Protein AF-A0A8H3CSH7-F1 (afdb_monomer_lite)

Radius of gyration: 24.4 Å; chains: 1; bounding box: 86×63×46 Å

Structure (mmCIF, N/CA/C/O backbone):
data_AF-A0A8H3CSH7-F1
#
_entry.id   AF-A0A8H3CSH7-F1
#
loop_
_atom_site.group_PDB
_atom_site.id
_atom_site.type_symbol
_atom_site.label_atom_id
_atom_site.label_alt_id
_atom_site.label_comp_id
_atom_site.label_asym_id
_atom_site.label_entity_id
_atom_site.label_seq_id
_atom_site.pdbx_PDB_ins_code
_atom_site.Cartn_x
_atom_site.Cartn_y
_atom_site.Cartn_z
_atom_site.occupancy
_atom_site.B_iso_or_equiv
_atom_site.auth_seq_id
_atom_site.auth_comp_id
_atom_site.auth_asym_id
_atom_site.auth_atom_id
_atom_site.pdbx_PDB_model_num
ATOM 1 N N . MET A 1 1 ? 9.002 -39.040 7.874 1.00 43.19 1 MET A N 1
ATOM 2 C CA . MET A 1 1 ? 10.122 -39.106 6.912 1.00 43.19 1 MET A CA 1
ATOM 3 C C . MET A 1 1 ? 11.021 -37.900 7.174 1.00 43.19 1 MET A C 1
ATOM 5 O O . MET A 1 1 ? 10.706 -36.796 6.759 1.00 43.19 1 MET A O 1
ATOM 9 N N . PHE A 1 2 ? 12.046 -38.098 8.005 1.00 41.62 2 PHE A N 1
ATOM 10 C CA . PHE A 1 2 ? 13.033 -37.099 8.432 1.00 41.62 2 PHE A CA 1
ATOM 11 C C . PHE A 1 2 ? 14.255 -37.172 7.521 1.00 41.62 2 PHE A C 1
ATOM 13 O O . PHE A 1 2 ? 14.979 -38.138 7.674 1.00 41.62 2 PHE A O 1
ATOM 20 N N . TRP A 1 3 ? 14.530 -36.197 6.654 1.00 36.69 3 TRP A N 1
ATOM 21 C CA . TRP A 1 3 ? 15.855 -36.010 6.021 1.00 36.69 3 TRP A CA 1
ATOM 22 C C . TRP A 1 3 ? 15.969 -34.519 5.648 1.00 36.69 3 TRP A C 1
ATOM 24 O O . TRP A 1 3 ? 15.337 -34.073 4.701 1.00 36.69 3 TRP A O 1
ATOM 34 N N . SER A 1 4 ? 16.489 -33.638 6.510 1.00 41.34 4 SER A N 1
ATOM 35 C CA . SER A 1 4 ? 17.914 -33.354 6.761 1.00 41.34 4 SER A CA 1
ATOM 36 C C . SER A 1 4 ? 18.732 -33.115 5.489 1.00 41.34 4 SER A C 1
ATOM 38 O O . SER A 1 4 ? 19.150 -34.070 4.839 1.00 41.34 4 SER A O 1
ATOM 40 N N . ARG A 1 5 ? 19.002 -31.836 5.189 1.00 44.06 5 ARG A N 1
ATOM 41 C CA . ARG A 1 5 ? 20.204 -31.362 4.481 1.00 44.06 5 ARG A CA 1
ATOM 42 C C . ARG A 1 5 ? 20.604 -29.981 5.012 1.00 44.06 5 ARG A C 1
ATOM 44 O O . ARG A 1 5 ? 20.337 -28.959 4.392 1.00 44.06 5 ARG A O 1
ATOM 51 N N . PHE A 1 6 ? 21.235 -29.972 6.182 1.00 51.72 6 PHE A N 1
ATOM 52 C CA . PHE A 1 6 ? 22.211 -28.945 6.548 1.00 51.72 6 PHE A CA 1
ATOM 53 C C . PHE A 1 6 ? 23.609 -29.510 6.269 1.00 51.72 6 PHE A C 1
ATOM 55 O O . PHE A 1 6 ? 23.935 -30.568 6.797 1.00 51.72 6 PHE A O 1
ATOM 62 N N . LEU A 1 7 ? 24.400 -28.813 5.448 1.00 40.19 7 LEU A N 1
ATOM 63 C CA . LEU A 1 7 ? 25.877 -28.795 5.387 1.00 40.19 7 LEU A CA 1
ATOM 64 C C . LEU A 1 7 ? 26.236 -27.778 4.273 1.00 40.19 7 LEU A C 1
ATOM 66 O O . LEU A 1 7 ? 25.808 -27.989 3.145 1.00 40.19 7 LEU A O 1
ATOM 70 N N . LEU A 1 8 ? 26.762 -26.560 4.487 1.00 40.19 8 LEU A N 1
ATOM 71 C CA . LEU A 1 8 ? 27.910 -26.008 5.242 1.00 40.19 8 LEU A CA 1
ATOM 72 C C . LEU A 1 8 ? 29.145 -25.732 4.343 1.00 40.19 8 LEU A C 1
ATOM 74 O O . LEU A 1 8 ? 29.778 -26.674 3.891 1.00 40.19 8 LEU A O 1
ATOM 78 N N . VAL A 1 9 ? 29.499 -24.427 4.266 1.00 36.34 9 VAL A N 1
ATOM 79 C CA . VAL A 1 9 ? 30.858 -23.801 4.226 1.00 36.34 9 VAL A CA 1
ATOM 80 C C . VAL A 1 9 ? 31.614 -23.982 2.878 1.00 36.34 9 VAL A C 1
ATOM 82 O O . VAL A 1 9 ? 31.529 -25.027 2.260 1.00 36.34 9 VAL A O 1
ATOM 85 N N . VAL A 1 10 ? 32.309 -23.005 2.271 1.00 35.78 10 VAL A N 1
ATOM 86 C CA . VAL A 1 10 ? 33.467 -22.231 2.758 1.00 35.78 10 VAL A CA 1
ATOM 87 C C . VAL A 1 10 ? 33.715 -20.978 1.886 1.00 35.78 10 VAL A C 1
ATOM 89 O O . VAL A 1 10 ? 33.600 -21.010 0.667 1.00 35.78 10 VAL A O 1
ATOM 92 N N . LEU A 1 11 ? 34.088 -19.904 2.589 1.00 43.59 11 LEU A N 1
ATOM 93 C CA . LEU A 1 11 ? 34.849 -18.691 2.247 1.00 43.59 11 LEU A CA 1
ATOM 94 C C . LEU A 1 11 ? 35.568 -18.585 0.884 1.00 43.59 11 LEU A C 1
ATOM 96 O O . LEU A 1 11 ? 36.352 -19.448 0.508 1.00 43.59 11 LEU A O 1
ATOM 100 N N . ALA A 1 12 ? 35.503 -17.375 0.317 1.00 35.28 12 ALA A N 1
ATOM 101 C CA . ALA A 1 12 ? 36.654 -16.727 -0.314 1.00 35.28 12 ALA A CA 1
ATOM 102 C C . ALA A 1 12 ? 36.612 -15.208 -0.059 1.00 35.28 12 ALA A C 1
ATOM 104 O O . ALA A 1 12 ? 36.164 -14.415 -0.882 1.00 35.28 12 ALA A O 1
ATOM 105 N N . THR A 1 13 ? 37.075 -14.800 1.121 1.00 44.88 13 THR A N 1
ATOM 106 C CA . THR A 1 13 ? 37.678 -13.480 1.326 1.00 44.88 13 THR A CA 1
ATOM 107 C C . THR A 1 13 ? 39.070 -13.507 0.707 1.00 44.88 13 THR A C 1
ATOM 109 O O . THR A 1 13 ? 39.956 -14.157 1.258 1.00 44.88 13 THR A O 1
ATOM 112 N N . VAL A 1 14 ? 39.283 -12.799 -0.401 1.00 38.97 14 VAL A N 1
ATOM 113 C CA . VAL A 1 14 ? 40.629 -12.378 -0.807 1.00 38.97 14 VAL A CA 1
ATOM 114 C C . VAL A 1 14 ? 40.571 -10.915 -1.215 1.00 38.97 14 VAL A C 1
ATOM 116 O O . VAL A 1 14 ? 39.987 -10.527 -2.222 1.00 38.97 14 VAL A O 1
ATOM 119 N N . SER A 1 15 ? 41.173 -10.123 -0.342 1.00 32.62 15 SER A N 1
ATOM 120 C CA . SER A 1 15 ? 41.617 -8.754 -0.507 1.00 32.62 15 SER A CA 1
ATOM 121 C C . SER A 1 15 ? 42.372 -8.538 -1.820 1.00 32.62 15 SER A C 1
ATOM 123 O O . SER A 1 15 ? 43.272 -9.309 -2.139 1.00 32.62 15 SER A O 1
ATOM 125 N N . VAL A 1 16 ? 42.134 -7.412 -2.493 1.00 36.16 16 VAL A N 1
ATOM 126 C CA . VAL A 1 16 ? 43.185 -6.759 -3.287 1.00 36.16 16 VAL A CA 1
ATOM 127 C C . VAL A 1 16 ? 43.261 -5.300 -2.855 1.00 36.16 16 VAL A C 1
ATOM 129 O O . VAL A 1 16 ? 42.572 -4.426 -3.371 1.00 36.16 16 VAL A O 1
ATOM 132 N N . ILE A 1 17 ? 44.111 -5.067 -1.857 1.00 40.81 17 ILE A N 1
ATOM 133 C CA . ILE A 1 17 ? 44.865 -3.825 -1.726 1.00 40.81 17 ILE A CA 1
ATOM 134 C C . ILE A 1 17 ? 46.193 -4.083 -2.446 1.00 40.81 17 ILE A C 1
ATOM 136 O O . ILE A 1 17 ? 46.938 -4.973 -2.050 1.00 40.81 17 ILE A O 1
ATOM 140 N N . ALA A 1 18 ? 46.491 -3.289 -3.469 1.00 36.91 18 ALA A N 1
ATOM 141 C CA . ALA A 1 18 ? 47.844 -3.005 -3.951 1.00 36.91 18 ALA A CA 1
ATOM 142 C C . ALA A 1 18 ? 47.822 -1.515 -4.343 1.00 36.91 18 ALA A C 1
ATOM 144 O O . ALA A 1 18 ? 47.115 -1.134 -5.268 1.00 36.91 18 ALA A O 1
ATOM 145 N N . GLN A 1 19 ? 48.257 -0.578 -3.493 1.00 31.97 19 GLN A N 1
ATOM 146 C CA . GLN A 1 19 ? 49.649 -0.143 -3.286 1.00 31.97 19 GLN A CA 1
ATOM 147 C C . GLN A 1 19 ? 50.469 -0.016 -4.592 1.00 31.97 19 GLN A C 1
ATOM 149 O O . GLN A 1 19 ? 50.991 -0.998 -5.101 1.00 31.97 19 GLN A O 1
ATOM 154 N N . SER A 1 20 ? 50.520 1.221 -5.129 1.00 34.28 20 SER A N 1
ATOM 155 C CA . SER A 1 20 ? 51.729 2.042 -5.435 1.00 34.28 20 SER A CA 1
ATOM 156 C C . SER A 1 20 ? 53.059 1.290 -5.665 1.00 34.28 20 SER A C 1
ATOM 158 O O . SER A 1 20 ? 53.434 0.531 -4.782 1.00 34.28 20 SER A O 1
ATOM 160 N N . LEU A 1 21 ? 53.924 1.481 -6.683 1.00 32.25 21 LEU A N 1
ATOM 161 C CA . LEU A 1 21 ? 54.443 2.602 -7.526 1.00 32.25 21 LEU A CA 1
ATOM 162 C C . LEU A 1 21 ? 55.513 1.957 -8.504 1.00 32.25 21 LEU A C 1
ATOM 164 O O . LEU A 1 21 ? 55.668 0.740 -8.443 1.00 32.25 21 LEU A O 1
ATOM 168 N N . PRO A 1 22 ? 56.423 2.665 -9.226 1.00 51.44 22 PRO A N 1
ATOM 169 C CA . PRO A 1 22 ? 56.309 3.553 -10.405 1.00 51.44 22 PRO A CA 1
ATOM 170 C C . PRO A 1 22 ? 57.217 3.135 -11.615 1.00 51.44 22 PRO A C 1
ATOM 172 O O . PRO A 1 22 ? 58.186 2.420 -11.424 1.00 51.44 22 PRO A O 1
ATOM 175 N N . GLU A 1 23 ? 56.998 3.655 -12.840 1.00 34.06 23 GLU A N 1
ATOM 176 C CA . GLU A 1 23 ? 58.038 4.330 -13.673 1.00 34.06 23 GLU A CA 1
ATOM 177 C C . GLU A 1 23 ? 57.592 4.696 -15.114 1.00 34.06 23 GLU A C 1
ATOM 179 O O . GLU A 1 23 ? 57.221 3.856 -15.925 1.00 34.06 23 GLU A O 1
ATOM 184 N N . LYS A 1 24 ? 57.764 5.993 -15.420 1.00 36.66 24 LYS A N 1
ATOM 185 C CA . LYS A 1 24 ? 58.196 6.619 -16.691 1.00 36.66 24 LYS A CA 1
ATOM 186 C C . LYS A 1 24 ? 57.401 6.377 -17.990 1.00 36.66 24 LYS A C 1
ATOM 188 O O . LYS A 1 24 ? 57.728 5.504 -18.784 1.00 36.66 24 LYS A O 1
ATOM 193 N N . ARG A 1 25 ? 56.643 7.405 -18.391 1.00 34.78 25 ARG A N 1
ATOM 194 C CA . ARG A 1 25 ? 57.093 8.385 -19.410 1.00 34.78 25 ARG A CA 1
ATOM 195 C C . ARG A 1 25 ? 56.150 9.586 -19.447 1.00 34.78 25 ARG A C 1
ATOM 197 O O . ARG A 1 25 ? 54.957 9.464 -19.214 1.00 34.78 25 ARG A O 1
ATOM 204 N N . GLY A 1 26 ? 56.754 10.759 -19.601 1.00 37.59 26 GLY A N 1
ATOM 205 C CA . GLY A 1 26 ? 56.184 12.031 -19.191 1.00 37.59 26 GLY A CA 1
ATOM 206 C C . GLY A 1 26 ? 54.991 12.497 -20.011 1.00 37.59 26 GLY A C 1
ATOM 207 O O . GLY A 1 26 ? 54.967 12.372 -21.227 1.00 37.59 26 GLY A O 1
ATOM 208 N N . MET A 1 27 ? 54.074 13.166 -19.324 1.00 34.12 27 MET A N 1
ATOM 209 C CA . MET A 1 27 ? 53.423 14.347 -19.860 1.00 34.12 27 MET A CA 1
ATOM 210 C C . MET A 1 27 ? 53.184 15.321 -18.712 1.00 34.12 27 MET A C 1
ATOM 212 O O . MET A 1 27 ? 52.861 14.953 -17.584 1.00 34.12 27 MET A O 1
ATOM 216 N N . VAL A 1 28 ? 53.510 16.565 -19.021 1.00 36.03 28 VAL A N 1
ATOM 217 C CA . VAL A 1 28 ? 53.648 17.714 -18.139 1.00 36.03 28 VAL A CA 1
ATOM 218 C C . VAL A 1 28 ? 52.394 17.902 -17.285 1.00 36.03 28 VAL A C 1
ATOM 220 O O . VAL A 1 28 ? 51.277 17.905 -17.796 1.00 36.03 28 VAL A O 1
ATOM 223 N N . LYS A 1 29 ? 52.598 18.092 -15.974 1.00 41.19 29 LYS A N 1
ATOM 224 C CA . LYS A 1 29 ? 51.580 18.574 -15.035 1.00 41.19 29 LYS A CA 1
ATOM 225 C C . LYS A 1 29 ? 51.081 19.946 -15.494 1.00 41.19 29 LYS A C 1
ATOM 227 O O . LYS A 1 29 ? 51.629 20.971 -15.099 1.00 41.19 29 LYS A O 1
ATOM 232 N N . ALA A 1 30 ? 50.019 19.971 -16.287 1.00 39.34 30 ALA A N 1
ATOM 233 C CA . ALA A 1 30 ? 49.130 21.117 -16.334 1.00 39.34 30 ALA A CA 1
ATOM 234 C C . ALA A 1 30 ? 48.160 20.970 -15.156 1.00 39.34 30 ALA A C 1
ATOM 236 O O . ALA A 1 30 ? 47.168 20.248 -15.235 1.00 39.34 30 ALA A O 1
ATOM 237 N N . SER A 1 31 ? 48.478 21.626 -14.037 1.00 38.53 31 SER A N 1
ATOM 238 C CA . SER A 1 31 ? 47.508 21.888 -12.971 1.00 38.53 31 SER A CA 1
ATOM 239 C C . SER A 1 31 ? 46.432 22.823 -13.515 1.00 38.53 31 SER A C 1
ATOM 241 O O . SER A 1 31 ? 46.446 24.027 -13.265 1.00 38.53 31 SER A O 1
ATOM 243 N N . ALA A 1 32 ? 45.481 22.272 -14.262 1.00 38.66 32 ALA A N 1
ATOM 244 C CA . ALA A 1 32 ? 44.193 22.907 -14.414 1.00 38.66 32 ALA A CA 1
ATOM 245 C C . ALA A 1 32 ? 43.491 22.758 -13.061 1.00 38.66 32 ALA A C 1
ATOM 247 O O . ALA A 1 32 ? 42.928 21.711 -12.745 1.00 38.66 32 ALA A O 1
ATOM 248 N N . LYS A 1 33 ? 43.543 23.813 -12.241 1.00 40.91 33 LYS A N 1
ATOM 249 C CA . LYS A 1 33 ? 42.509 24.069 -11.234 1.00 40.91 33 LYS A CA 1
ATOM 250 C C . LYS A 1 33 ? 41.186 24.272 -11.988 1.00 40.91 33 LYS A C 1
ATOM 252 O O . LYS A 1 33 ? 40.706 25.393 -12.110 1.00 40.91 33 LYS A O 1
ATOM 257 N N . LEU A 1 34 ? 40.613 23.199 -12.534 1.00 38.28 34 LEU A N 1
ATOM 258 C CA . LEU A 1 34 ? 39.179 23.147 -12.745 1.00 38.28 34 LEU A CA 1
ATOM 259 C C . LEU A 1 34 ? 38.616 23.097 -11.334 1.00 38.28 34 LEU A C 1
ATOM 261 O O . LEU A 1 34 ? 38.758 22.086 -10.649 1.00 38.28 34 LEU A O 1
ATOM 265 N N . GLY A 1 35 ? 38.062 24.217 -10.874 1.00 38.25 35 GLY A N 1
ATOM 266 C CA . GLY A 1 35 ? 37.181 24.191 -9.724 1.00 38.25 35 GLY A CA 1
ATOM 267 C C . GLY A 1 35 ? 36.153 23.110 -10.004 1.00 38.25 35 GLY A C 1
ATOM 268 O O . GLY A 1 35 ? 35.339 23.255 -10.916 1.00 38.25 35 GLY A O 1
ATOM 269 N N . SER A 1 36 ? 36.251 21.999 -9.280 1.00 40.38 36 SER A N 1
ATOM 270 C CA . SER A 1 36 ? 35.195 21.013 -9.169 1.00 40.38 36 SER A CA 1
ATOM 271 C C . SER A 1 36 ? 34.033 21.751 -8.528 1.00 40.38 36 SER A C 1
ATOM 273 O O . SER A 1 36 ? 33.874 21.773 -7.311 1.00 40.38 36 SER A O 1
ATOM 275 N N . ARG A 1 37 ? 33.265 22.446 -9.372 1.00 42.03 37 ARG A N 1
ATOM 276 C CA . ARG A 1 37 ? 31.890 22.799 -9.087 1.00 42.03 37 ARG A CA 1
ATOM 277 C C . ARG A 1 37 ? 31.245 21.453 -8.845 1.00 42.03 37 ARG A C 1
ATOM 279 O O . ARG A 1 37 ? 31.001 20.712 -9.794 1.00 42.03 37 ARG A O 1
ATOM 286 N N . GLU A 1 38 ? 31.140 21.118 -7.565 1.00 42.53 38 GLU A N 1
ATOM 287 C CA . GLU A 1 38 ? 30.352 20.015 -7.054 1.00 42.53 38 GLU A CA 1
ATOM 288 C C . GLU A 1 38 ? 29.070 20.046 -7.875 1.00 42.53 38 GLU A C 1
ATOM 290 O O . GLU A 1 38 ? 28.348 21.052 -7.878 1.00 42.53 38 GLU A O 1
ATOM 295 N N . ALA A 1 39 ? 28.896 19.037 -8.734 1.00 47.53 39 ALA A N 1
ATOM 296 C CA . ALA A 1 39 ? 27.657 18.925 -9.470 1.00 47.53 39 ALA A CA 1
ATOM 297 C C . ALA A 1 39 ? 26.572 18.943 -8.388 1.00 47.53 39 ALA A C 1
ATOM 299 O O . ALA A 1 39 ? 26.715 18.190 -7.417 1.00 47.53 39 ALA A O 1
ATOM 300 N N . PRO A 1 40 ? 25.575 19.845 -8.470 1.00 53.69 40 PRO A N 1
ATOM 301 C CA . PRO A 1 40 ? 24.516 19.863 -7.480 1.00 53.69 40 PRO A CA 1
ATOM 302 C C . PRO A 1 40 ? 23.999 18.430 -7.337 1.00 53.69 40 PRO A C 1
ATOM 304 O O . PRO A 1 40 ? 23.887 17.744 -8.364 1.00 53.69 40 PRO A O 1
ATOM 307 N N . PRO A 1 41 ? 23.780 17.949 -6.098 1.00 52.84 41 PRO A N 1
ATOM 308 C CA . PRO A 1 41 ? 23.317 16.589 -5.888 1.00 52.84 41 PRO A CA 1
ATOM 309 C C . PRO A 1 41 ? 22.118 16.359 -6.809 1.00 52.84 41 PRO A C 1
ATOM 311 O O . PRO A 1 41 ? 21.294 17.274 -6.956 1.00 52.84 41 PRO A O 1
ATOM 314 N N . PRO A 1 42 ? 22.052 15.203 -7.495 1.00 49.09 42 PRO A N 1
ATOM 315 C CA . PRO A 1 42 ? 20.932 14.925 -8.373 1.00 49.09 42 PRO A CA 1
ATOM 316 C C . PRO A 1 42 ? 19.638 15.161 -7.585 1.00 49.09 42 PRO A C 1
ATOM 318 O O . PRO A 1 42 ? 19.598 14.840 -6.390 1.00 49.09 42 PRO A O 1
ATOM 321 N N . PRO A 1 43 ? 18.612 15.769 -8.208 1.00 53.50 43 PRO A N 1
ATOM 322 C CA . PRO A 1 43 ? 17.346 15.977 -7.529 1.00 53.50 43 PRO A CA 1
ATOM 323 C C . PRO A 1 43 ? 16.875 14.630 -6.963 1.00 53.50 43 PRO A C 1
ATOM 325 O O . PRO A 1 43 ? 17.036 13.607 -7.642 1.00 53.50 43 PRO A O 1
ATOM 328 N N . PRO A 1 44 ? 16.368 14.605 -5.718 1.00 58.78 44 PRO A N 1
ATOM 329 C CA . PRO A 1 44 ? 15.914 13.369 -5.099 1.00 58.78 44 PRO A CA 1
ATOM 330 C C . PRO A 1 44 ? 14.916 12.682 -6.029 1.00 58.78 44 PRO A C 1
ATOM 332 O O . PRO A 1 44 ? 14.069 13.335 -6.643 1.00 58.78 44 PRO A O 1
ATOM 335 N N . SER A 1 45 ? 15.042 11.362 -6.179 1.00 63.84 45 SER A N 1
ATOM 336 C CA . SER A 1 45 ? 14.075 10.625 -6.981 1.00 63.84 45 SER A CA 1
ATOM 337 C C . SER A 1 45 ? 12.690 10.803 -6.347 1.00 63.84 45 SER A C 1
ATOM 339 O O . SER A 1 45 ? 12.576 10.677 -5.124 1.00 63.84 45 SER A O 1
ATOM 341 N N . PRO A 1 46 ? 11.620 11.011 -7.135 1.00 64.94 46 PRO A N 1
ATOM 342 C CA . PRO A 1 46 ? 10.251 10.991 -6.615 1.00 64.94 46 PRO A CA 1
ATOM 343 C C . PRO A 1 46 ? 9.954 9.724 -5.795 1.00 64.94 46 PRO A C 1
ATOM 345 O O . PRO A 1 46 ? 9.200 9.757 -4.823 1.00 64.94 46 PRO A O 1
ATOM 348 N N . TYR A 1 47 ? 10.608 8.607 -6.139 1.00 66.31 47 TYR A N 1
ATOM 349 C CA . TYR A 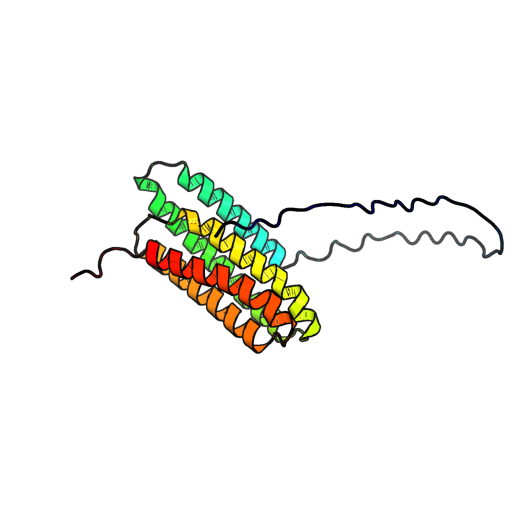1 47 ? 10.574 7.368 -5.368 1.00 66.31 47 TYR A CA 1
ATOM 350 C C . TYR A 1 47 ? 11.150 7.536 -3.954 1.00 66.31 47 TYR A C 1
ATOM 352 O O . TYR A 1 47 ? 10.528 7.106 -2.983 1.00 66.31 47 TYR A O 1
ATOM 360 N N . ASP A 1 48 ? 12.308 8.181 -3.814 1.00 69.56 48 ASP A N 1
ATOM 361 C CA . ASP A 1 48 ? 12.983 8.357 -2.524 1.00 69.56 48 ASP A CA 1
ATOM 362 C C . ASP A 1 48 ? 12.172 9.257 -1.586 1.00 69.56 48 ASP A C 1
ATOM 364 O O . ASP A 1 48 ? 12.019 8.944 -0.402 1.00 69.56 48 ASP A O 1
ATOM 368 N N . GLU A 1 49 ? 11.574 10.327 -2.117 1.00 73.69 49 GLU A N 1
ATOM 369 C CA . GLU A 1 49 ? 10.691 11.212 -1.349 1.00 73.69 49 GLU A CA 1
ATOM 370 C C . GLU A 1 49 ? 9.467 10.467 -0.811 1.00 73.69 49 GLU A C 1
ATOM 372 O O . GLU A 1 49 ? 9.066 10.630 0.345 1.00 73.69 49 GLU A O 1
ATOM 377 N N . ILE A 1 50 ? 8.874 9.605 -1.631 1.00 71.69 50 ILE A N 1
ATOM 378 C CA . ILE A 1 50 ? 7.680 8.848 -1.256 1.00 71.69 50 ILE A CA 1
ATOM 379 C C . ILE A 1 50 ? 8.033 7.726 -0.284 1.00 71.69 50 ILE A C 1
ATOM 381 O O . ILE A 1 50 ? 7.311 7.502 0.689 1.00 71.69 50 ILE A O 1
ATOM 385 N N . MET A 1 51 ? 9.180 7.075 -0.457 1.00 75.25 51 MET A N 1
ATOM 386 C CA . MET A 1 51 ? 9.680 6.098 0.508 1.00 75.25 51 MET A CA 1
ATOM 387 C C . MET A 1 51 ? 10.015 6.737 1.860 1.00 75.25 51 MET A C 1
ATOM 389 O O . MET A 1 51 ? 9.830 6.084 2.894 1.00 75.25 51 MET A O 1
ATOM 393 N N . ALA A 1 52 ? 10.445 8.001 1.876 1.00 78.31 52 ALA A N 1
ATOM 394 C CA . ALA A 1 52 ? 10.598 8.783 3.099 1.00 78.31 52 ALA A CA 1
ATOM 395 C C . ALA A 1 52 ? 9.237 9.107 3.740 1.00 78.31 52 ALA A C 1
ATOM 397 O O . ALA A 1 52 ? 9.075 8.904 4.945 1.00 78.31 52 ALA A O 1
ATOM 398 N N . LYS A 1 53 ? 8.226 9.504 2.950 1.00 79.19 53 LYS A N 1
ATOM 399 C CA . LYS A 1 53 ? 6.847 9.698 3.444 1.00 79.19 53 LYS A CA 1
ATOM 400 C C . LYS A 1 53 ? 6.275 8.412 4.048 1.00 79.19 53 LYS A C 1
ATOM 402 O O . LYS A 1 53 ? 5.717 8.444 5.140 1.00 79.19 53 LYS A O 1
ATOM 407 N N . ILE A 1 54 ? 6.466 7.260 3.403 1.00 79.69 54 ILE A N 1
ATOM 408 C CA . ILE A 1 54 ? 6.031 5.953 3.930 1.00 79.69 54 ILE A CA 1
ATOM 409 C C . ILE A 1 54 ? 6.717 5.633 5.262 1.00 79.69 54 ILE A C 1
ATOM 411 O O . ILE A 1 54 ? 6.063 5.145 6.185 1.00 79.69 54 ILE A O 1
ATOM 415 N N . ALA A 1 55 ? 8.011 5.930 5.394 1.00 79.56 55 ALA A N 1
ATOM 416 C CA . ALA A 1 55 ? 8.720 5.760 6.660 1.00 79.56 55 ALA A CA 1
ATOM 417 C C . ALA A 1 55 ? 8.157 6.680 7.763 1.00 79.56 55 ALA A C 1
ATOM 419 O O . ALA A 1 55 ? 7.978 6.239 8.900 1.00 79.56 55 ALA A O 1
ATOM 420 N N . ASP A 1 56 ? 7.805 7.925 7.432 1.00 83.69 56 ASP A N 1
ATOM 421 C CA . ASP A 1 56 ? 7.137 8.841 8.363 1.00 83.69 56 ASP A CA 1
ATOM 422 C C . ASP A 1 56 ? 5.763 8.307 8.806 1.00 83.69 56 ASP A C 1
ATOM 424 O O . ASP A 1 56 ? 5.456 8.263 10.002 1.00 83.69 56 ASP A O 1
ATOM 428 N N . TYR A 1 57 ? 4.961 7.781 7.877 1.00 80.31 57 TYR A N 1
ATOM 429 C CA . TYR A 1 57 ? 3.694 7.137 8.226 1.00 80.31 57 TYR A CA 1
ATOM 430 C C . TYR A 1 57 ? 3.887 5.886 9.089 1.00 80.31 57 TYR A C 1
ATOM 432 O O . TYR A 1 57 ? 3.081 5.645 9.989 1.00 80.31 57 TYR A O 1
ATOM 440 N N . GLN A 1 58 ? 4.958 5.114 8.897 1.00 80.56 58 GLN A N 1
ATOM 441 C CA . GLN A 1 58 ? 5.292 3.989 9.775 1.00 80.56 58 GLN A CA 1
ATOM 442 C C . GLN A 1 58 ? 5.584 4.457 11.213 1.00 80.56 58 GLN A C 1
ATOM 444 O O . GLN A 1 58 ? 5.127 3.824 12.173 1.00 80.56 58 GLN A O 1
ATOM 449 N N . ASN A 1 59 ? 6.272 5.589 11.380 1.00 82.38 59 ASN A N 1
ATOM 450 C CA . ASN A 1 59 ? 6.512 6.192 12.693 1.00 82.38 59 ASN A CA 1
ATOM 451 C C . ASN A 1 59 ? 5.204 6.688 13.327 1.00 82.38 59 ASN A C 1
ATOM 453 O O . ASN A 1 59 ? 4.921 6.373 14.486 1.00 82.38 59 ASN A O 1
ATOM 457 N N . LYS A 1 60 ? 4.363 7.393 12.558 1.00 82.88 60 LYS A N 1
ATOM 458 C CA . LYS A 1 60 ? 3.034 7.858 13.001 1.00 82.88 60 LYS A CA 1
ATOM 459 C C . LYS A 1 60 ? 2.136 6.698 13.422 1.00 82.88 60 LYS A C 1
ATOM 461 O O . LYS A 1 60 ? 1.487 6.764 14.462 1.00 82.88 60 LYS A O 1
ATOM 466 N N . THR A 1 61 ? 2.155 5.616 12.655 1.00 81.31 61 THR A N 1
ATOM 467 C CA . THR A 1 61 ? 1.416 4.383 12.939 1.00 81.31 61 THR A CA 1
ATOM 468 C C . THR A 1 61 ? 1.900 3.734 14.229 1.00 81.31 61 THR A C 1
ATOM 470 O O . THR A 1 61 ? 1.097 3.406 15.100 1.00 81.31 61 THR A O 1
ATOM 473 N N . SER A 1 62 ? 3.218 3.595 14.393 1.00 81.00 62 SER A N 1
ATOM 474 C CA . SER A 1 62 ? 3.810 3.048 15.619 1.00 81.00 62 SER A CA 1
ATOM 475 C C . SER A 1 62 ? 3.412 3.881 16.839 1.00 81.00 62 SER A C 1
ATOM 477 O O . SER A 1 62 ? 3.025 3.319 17.860 1.00 81.00 62 SER A O 1
ATOM 479 N N . LYS A 1 63 ? 3.404 5.215 16.708 1.00 80.31 63 LYS A N 1
ATOM 480 C CA . LYS A 1 63 ? 2.935 6.135 17.750 1.00 80.31 63 LYS A CA 1
ATOM 481 C C . LYS A 1 63 ? 1.446 5.947 18.055 1.00 80.31 63 LYS A C 1
ATOM 483 O O . LYS A 1 63 ? 1.099 5.776 19.219 1.00 80.31 63 LYS A O 1
ATOM 488 N N . ALA A 1 64 ? 0.584 5.883 17.041 1.00 80.38 64 ALA A N 1
ATOM 489 C CA . ALA A 1 64 ? -0.853 5.660 17.221 1.00 80.38 64 ALA A CA 1
ATOM 490 C C . ALA A 1 64 ? -1.156 4.340 17.956 1.00 80.38 64 ALA A C 1
ATOM 492 O O . ALA A 1 64 ? -2.087 4.264 18.754 1.00 80.38 64 ALA A O 1
ATOM 493 N N . MET A 1 65 ? -0.338 3.302 17.759 1.00 79.81 65 MET A N 1
ATOM 494 C CA . MET A 1 65 ? -0.506 2.021 18.454 1.00 79.81 65 MET A CA 1
ATOM 495 C C . MET A 1 65 ? -0.174 2.071 19.956 1.00 79.81 65 MET A C 1
ATOM 497 O O . MET A 1 65 ? -0.640 1.202 20.698 1.00 79.81 65 MET A O 1
ATOM 501 N N . THR A 1 66 ? 0.584 3.073 20.418 1.00 81.69 66 THR A N 1
ATOM 502 C CA . THR A 1 66 ? 0.894 3.275 21.852 1.00 81.69 66 THR A CA 1
ATOM 503 C C . THR A 1 66 ? -0.232 3.954 22.630 1.00 81.69 66 THR A C 1
ATOM 505 O O . THR A 1 66 ? -0.228 3.955 23.858 1.00 81.69 66 THR A O 1
ATOM 508 N N . GLU A 1 67 ? -1.221 4.500 21.931 1.00 79.25 67 GLU A N 1
ATOM 509 C CA . GLU A 1 67 ? -2.276 5.309 22.530 1.00 79.25 67 GLU A CA 1
ATOM 510 C C . GLU A 1 67 ? -3.450 4.472 23.065 1.00 79.25 67 GLU A C 1
ATOM 512 O O . GLU A 1 67 ? -3.530 3.261 22.816 1.00 79.25 67 GLU A O 1
ATOM 517 N N . PRO A 1 68 ? -4.396 5.063 23.815 1.00 79.62 68 PRO A N 1
ATOM 518 C CA . PRO A 1 68 ? -5.578 4.354 24.293 1.00 79.62 68 PRO A CA 1
ATOM 519 C C . PRO A 1 68 ? -6.424 3.790 23.143 1.00 79.62 68 PRO A C 1
ATOM 521 O O . PRO A 1 68 ? -6.667 4.460 22.144 1.00 79.62 68 PRO A O 1
ATOM 524 N N . LYS A 1 69 ? -6.932 2.558 23.307 1.00 77.81 69 LYS A N 1
ATOM 525 C CA . LYS A 1 69 ? -7.784 1.858 22.321 1.00 77.81 69 LYS A CA 1
ATOM 526 C C . LYS A 1 69 ? -8.907 2.701 21.682 1.00 77.81 69 LYS A C 1
ATOM 528 O O . LYS A 1 69 ? -9.068 2.541 20.476 1.00 77.81 69 LYS A O 1
ATOM 533 N N . PRO A 1 70 ? -9.665 3.558 22.399 1.00 79.19 70 PRO A N 1
ATOM 534 C CA . PRO A 1 70 ? -10.745 4.330 21.776 1.00 79.19 70 PRO A CA 1
ATOM 535 C C . PRO A 1 70 ? -10.266 5.375 20.755 1.00 79.19 70 PRO A C 1
ATOM 537 O O . PRO A 1 70 ? -11.012 5.699 19.838 1.00 79.19 70 PRO A O 1
ATOM 540 N N . GLU A 1 71 ? -9.030 5.871 20.861 1.00 80.88 71 GLU A N 1
ATOM 541 C CA . GLU A 1 71 ? -8.498 6.911 19.964 1.00 80.88 71 GLU A CA 1
ATOM 542 C C . GLU A 1 71 ? -7.778 6.333 18.735 1.00 80.88 71 GLU A C 1
ATOM 544 O O . GLU A 1 71 ? -7.634 7.008 17.712 1.00 80.88 71 GLU A O 1
ATOM 549 N N . ARG A 1 72 ? -7.359 5.061 18.799 1.00 83.38 72 ARG A N 1
ATOM 550 C CA . ARG A 1 72 ? -6.575 4.412 17.732 1.00 83.38 72 ARG A CA 1
ATOM 551 C C . ARG A 1 72 ? -7.287 4.383 16.380 1.00 83.38 72 ARG A C 1
ATOM 553 O O . ARG A 1 7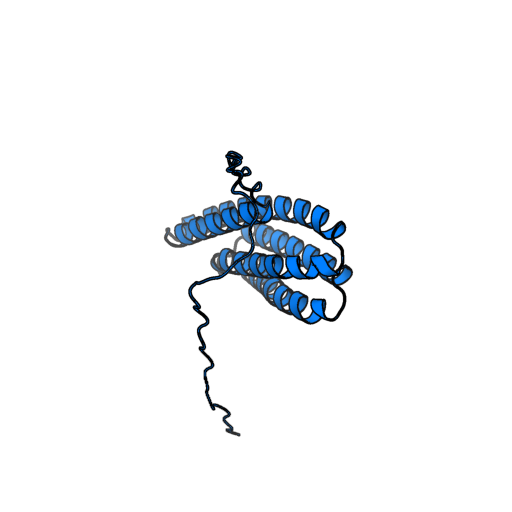2 ? -6.626 4.717 15.399 1.00 83.38 72 ARG A O 1
ATOM 560 N N . PRO A 1 73 ? -8.582 4.011 16.268 1.00 83.62 73 PRO A N 1
ATOM 561 C CA . PRO A 1 73 ? -9.234 3.901 14.965 1.00 83.62 73 PRO A CA 1
ATOM 562 C C . PRO A 1 73 ? -9.218 5.225 14.201 1.00 83.62 73 PRO A C 1
ATOM 564 O O . PRO A 1 73 ? -8.827 5.248 13.041 1.00 83.62 73 PRO A O 1
ATOM 567 N N . ALA A 1 74 ? -9.526 6.340 14.870 1.00 86.56 74 ALA A N 1
ATOM 568 C CA . ALA A 1 74 ? -9.520 7.664 14.252 1.00 86.56 74 ALA A CA 1
ATOM 569 C C . ALA A 1 74 ? -8.134 8.047 13.704 1.00 86.56 74 ALA A C 1
ATOM 571 O O . ALA A 1 74 ? -8.029 8.571 12.594 1.00 86.56 74 ALA A O 1
ATOM 572 N N . LYS A 1 75 ? -7.059 7.738 14.441 1.00 87.19 75 LYS A N 1
ATOM 573 C CA . LYS A 1 75 ? -5.689 8.023 13.985 1.00 87.19 75 LYS A CA 1
ATOM 574 C C . LYS A 1 75 ? -5.233 7.097 12.870 1.00 87.19 75 LYS A C 1
ATOM 576 O O . LYS A 1 75 ? -4.597 7.564 11.932 1.00 87.19 75 LYS A O 1
ATOM 581 N N . LEU A 1 76 ? -5.585 5.814 12.931 1.00 87.00 76 LEU A N 1
ATOM 582 C CA . LEU A 1 76 ? -5.312 4.870 11.845 1.00 87.00 76 LEU A CA 1
ATOM 583 C C . LEU A 1 76 ? -6.056 5.274 10.562 1.00 87.00 76 LEU A C 1
ATOM 585 O O . LEU A 1 76 ? -5.475 5.211 9.482 1.00 87.00 76 LEU A O 1
ATOM 589 N N . ILE A 1 77 ? -7.294 5.765 10.666 1.00 88.69 77 ILE A N 1
ATOM 590 C CA . ILE A 1 77 ? -8.036 6.322 9.525 1.00 88.69 77 ILE A CA 1
ATOM 591 C C . ILE A 1 77 ? -7.310 7.546 8.962 1.00 88.69 77 ILE A C 1
ATOM 593 O O . ILE A 1 77 ? -7.067 7.593 7.763 1.00 88.69 77 ILE A O 1
ATOM 597 N N . ALA A 1 78 ? -6.913 8.507 9.801 1.00 88.44 78 ALA A N 1
ATOM 598 C CA . ALA A 1 78 ? -6.186 9.692 9.336 1.00 88.44 78 ALA A CA 1
ATOM 599 C C . ALA A 1 78 ? -4.879 9.316 8.613 1.00 88.44 78 ALA A C 1
ATOM 601 O O . ALA A 1 78 ? -4.642 9.752 7.490 1.00 88.44 78 ALA A O 1
ATOM 602 N N . ILE A 1 79 ? -4.081 8.425 9.210 1.00 88.25 79 ILE A N 1
ATOM 603 C CA . ILE A 1 79 ? -2.823 7.950 8.621 1.00 88.25 79 ILE A CA 1
ATOM 604 C C . ILE A 1 79 ? -3.066 7.243 7.284 1.00 88.25 79 ILE A C 1
ATOM 606 O O . ILE A 1 79 ? -2.325 7.476 6.333 1.00 88.25 79 ILE A O 1
ATOM 610 N N . THR A 1 80 ? -4.080 6.380 7.196 1.00 88.31 80 THR A N 1
ATOM 611 C CA . THR A 1 80 ? -4.372 5.642 5.956 1.00 88.31 80 THR A CA 1
ATOM 612 C C . THR A 1 80 ? -4.946 6.533 4.859 1.00 88.31 80 THR A C 1
ATOM 614 O O . THR A 1 80 ? -4.627 6.307 3.696 1.00 88.31 80 THR A O 1
ATOM 617 N N . THR A 1 81 ? -5.714 7.571 5.201 1.00 89.19 81 THR A N 1
ATOM 618 C CA . THR A 1 81 ? -6.182 8.587 4.244 1.00 89.19 81 THR A CA 1
ATOM 619 C C . THR A 1 81 ? -5.012 9.382 3.667 1.00 89.19 81 THR A C 1
ATOM 621 O O . THR A 1 81 ? -4.905 9.529 2.449 1.00 89.19 81 THR A O 1
ATOM 624 N N . ASP A 1 82 ? -4.103 9.853 4.522 1.00 87.44 82 ASP A N 1
ATOM 625 C CA . ASP A 1 82 ? -2.926 10.603 4.078 1.00 87.44 82 ASP A CA 1
ATOM 626 C C . ASP A 1 82 ? -2.001 9.724 3.218 1.00 87.44 82 ASP A C 1
ATOM 628 O O . ASP A 1 82 ? -1.502 10.149 2.173 1.00 87.44 82 ASP A O 1
ATOM 632 N N . LEU A 1 83 ? -1.809 8.467 3.633 1.00 88.25 83 LEU A N 1
ATOM 633 C CA . LEU A 1 83 ? -1.031 7.477 2.893 1.00 88.25 83 LEU A CA 1
ATOM 634 C C . LEU A 1 83 ? -1.641 7.178 1.520 1.00 88.25 83 LEU A C 1
ATOM 636 O O . LEU A 1 83 ? -0.903 7.088 0.542 1.00 88.25 83 LEU A O 1
ATOM 640 N N . LEU A 1 84 ? -2.966 7.051 1.426 1.00 88.50 84 LEU A N 1
ATOM 641 C CA . LEU A 1 84 ? -3.662 6.853 0.155 1.00 88.50 84 LEU A CA 1
ATOM 642 C C . LEU A 1 84 ? -3.370 7.999 -0.825 1.00 88.50 84 LEU A C 1
ATOM 644 O O . LEU A 1 84 ? -3.099 7.738 -1.997 1.00 88.50 84 LEU A O 1
ATOM 648 N N . GLY A 1 85 ? -3.363 9.248 -0.350 1.00 86.56 85 GLY A N 1
ATOM 649 C CA . GLY A 1 85 ? -2.953 10.403 -1.155 1.00 86.56 85 GLY A CA 1
ATOM 650 C C . GLY A 1 85 ? -1.526 10.253 -1.690 1.00 86.56 85 GLY A C 1
ATOM 651 O O . GLY A 1 85 ? -1.305 10.321 -2.897 1.00 86.56 85 GLY A O 1
ATOM 652 N N . ALA A 1 86 ? -0.573 9.929 -0.812 1.00 85.44 86 ALA A N 1
ATOM 653 C CA . ALA A 1 86 ? 0.824 9.734 -1.203 1.00 85.44 86 ALA A CA 1
ATOM 654 C C . ALA A 1 86 ? 1.021 8.586 -2.217 1.00 85.44 86 ALA A C 1
ATOM 656 O O . ALA A 1 86 ? 1.873 8.684 -3.100 1.00 85.44 86 ALA A O 1
ATOM 657 N N . ILE A 1 87 ? 0.237 7.508 -2.114 1.00 86.56 87 ILE A N 1
ATOM 658 C CA . ILE A 1 87 ? 0.289 6.370 -3.047 1.00 86.56 87 ILE A CA 1
ATOM 659 C C . ILE A 1 87 ? -0.306 6.734 -4.408 1.00 86.56 87 ILE A C 1
ATOM 661 O O . ILE A 1 87 ? 0.207 6.294 -5.433 1.00 86.56 87 ILE A O 1
ATOM 665 N N . LYS A 1 88 ? -1.359 7.554 -4.460 1.00 87.50 88 LYS A N 1
ATOM 666 C CA . LYS A 1 88 ? -1.899 8.042 -5.739 1.00 87.50 88 LYS A CA 1
ATOM 667 C C . LYS A 1 88 ? -0.873 8.885 -6.488 1.00 87.50 88 LYS A C 1
ATOM 669 O O . LYS A 1 88 ? -0.629 8.630 -7.669 1.00 87.50 88 LYS A O 1
ATOM 674 N N . ASP A 1 89 ? -0.235 9.819 -5.788 1.00 83.12 89 ASP A N 1
ATOM 675 C CA . ASP A 1 89 ? 0.830 10.654 -6.351 1.00 83.12 89 ASP A CA 1
ATOM 676 C C . ASP A 1 89 ? 1.971 9.777 -6.881 1.00 83.12 89 ASP A C 1
ATOM 678 O O . ASP A 1 89 ? 2.392 9.918 -8.032 1.00 83.12 89 ASP A O 1
ATOM 682 N N . TYR A 1 90 ? 2.392 8.792 -6.082 1.00 80.19 90 TYR A N 1
ATOM 683 C CA . TYR A 1 90 ? 3.394 7.804 -6.464 1.00 80.19 90 TYR A CA 1
ATOM 684 C C . TYR A 1 90 ? 3.036 7.041 -7.732 1.00 80.19 90 TYR A C 1
ATOM 686 O O . TYR A 1 90 ? 3.821 7.002 -8.678 1.00 80.19 90 TYR A O 1
ATOM 694 N N . ASN A 1 91 ? 1.849 6.436 -7.754 1.00 82.50 91 ASN A N 1
ATOM 695 C CA . ASN A 1 91 ? 1.403 5.606 -8.858 1.00 82.50 91 ASN A CA 1
ATOM 696 C C . ASN A 1 91 ? 1.319 6.421 -10.146 1.00 82.50 91 ASN A C 1
ATOM 698 O O . ASN A 1 91 ? 1.711 5.925 -11.200 1.00 82.50 91 ASN A O 1
ATOM 702 N N . SER A 1 92 ? 0.853 7.669 -10.067 1.00 82.06 92 SER A N 1
ATOM 703 C CA . SER A 1 92 ? 0.786 8.555 -11.228 1.00 82.06 92 SER A CA 1
ATOM 704 C C . SER A 1 92 ? 2.176 8.823 -11.822 1.00 82.06 92 SER A C 1
ATOM 706 O O . SER A 1 92 ? 2.372 8.624 -13.023 1.00 82.06 92 SER A O 1
ATOM 708 N N . GLY A 1 93 ? 3.165 9.168 -10.989 1.00 77.19 93 GLY A N 1
ATOM 709 C CA . GLY A 1 93 ? 4.541 9.403 -11.430 1.00 77.19 93 GLY A CA 1
ATOM 710 C C . GLY A 1 93 ? 5.212 8.128 -11.937 1.00 77.19 93 GLY A C 1
ATOM 711 O O . GLY A 1 93 ? 5.796 8.114 -13.021 1.00 77.19 93 GLY A O 1
ATOM 712 N N . PHE A 1 94 ? 5.048 7.024 -11.206 1.00 76.38 94 PHE A N 1
ATOM 713 C CA . PHE A 1 94 ? 5.602 5.731 -11.586 1.00 76.38 94 PHE A CA 1
ATOM 714 C C . PHE A 1 94 ? 5.037 5.241 -12.916 1.00 76.38 94 PHE A C 1
ATOM 716 O O . PHE A 1 94 ? 5.800 4.793 -13.761 1.00 76.38 94 PHE A O 1
ATOM 723 N N . GLN A 1 95 ? 3.728 5.347 -13.153 1.00 78.25 95 GLN A N 1
ATOM 724 C CA . GLN A 1 95 ? 3.144 4.937 -14.430 1.00 78.25 95 GLN A CA 1
ATOM 725 C C . GLN A 1 95 ? 3.693 5.751 -15.605 1.00 78.25 95 GLN A C 1
ATOM 727 O O . GLN A 1 95 ? 3.887 5.185 -16.681 1.00 78.25 95 GLN A O 1
ATOM 732 N N . VAL A 1 96 ? 3.940 7.052 -15.424 1.00 77.81 96 VAL A N 1
ATOM 733 C CA . VAL A 1 96 ? 4.534 7.901 -16.468 1.00 77.81 96 VAL A CA 1
ATOM 734 C C . VAL A 1 96 ? 5.963 7.459 -16.768 1.00 77.81 96 VAL A C 1
ATOM 736 O O . VAL A 1 96 ? 6.268 7.189 -17.930 1.00 77.81 96 VAL A O 1
ATOM 739 N N . GLU A 1 97 ? 6.808 7.309 -15.744 1.00 74.56 97 GLU A N 1
ATOM 740 C CA . GLU A 1 97 ? 8.189 6.841 -15.917 1.00 74.56 97 GLU A CA 1
ATOM 741 C C . GLU A 1 97 ? 8.221 5.431 -16.518 1.00 74.56 97 GLU A C 1
ATOM 743 O O . GLU A 1 97 ? 8.874 5.183 -17.528 1.00 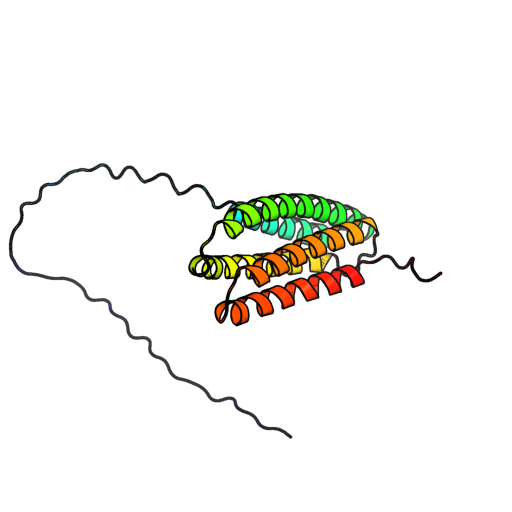74.56 97 GLU A O 1
ATOM 748 N N . PHE A 1 98 ? 7.465 4.502 -15.943 1.00 73.38 98 PHE A N 1
ATOM 749 C CA . PHE A 1 98 ? 7.518 3.087 -16.289 1.00 73.38 98 PHE A CA 1
ATOM 750 C C . PHE A 1 98 ? 6.974 2.786 -17.686 1.00 73.38 98 PHE A C 1
ATOM 752 O O . PHE A 1 98 ? 7.472 1.885 -18.359 1.00 73.38 98 PHE A O 1
ATOM 759 N N . LYS A 1 99 ? 5.998 3.561 -18.178 1.00 70.94 99 LYS A N 1
ATOM 760 C CA . LYS A 1 99 ? 5.540 3.460 -19.574 1.00 70.94 99 LYS A CA 1
ATOM 761 C C . LYS A 1 99 ? 6.624 3.853 -20.580 1.00 70.94 99 LYS A C 1
ATOM 763 O O . LYS A 1 99 ? 6.571 3.356 -21.706 1.00 70.94 99 LYS A O 1
ATOM 768 N N . GLN A 1 100 ? 7.556 4.721 -20.186 1.00 74.06 100 GLN A N 1
ATOM 769 C CA . GLN A 1 100 ? 8.639 5.239 -21.026 1.00 74.06 100 GLN A CA 1
ATOM 770 C C . GLN A 1 100 ? 9.920 4.394 -20.950 1.00 74.06 100 GLN A C 1
ATOM 772 O O . GLN A 1 100 ? 10.808 4.573 -21.780 1.00 74.06 100 GLN A O 1
ATOM 777 N N . LEU A 1 101 ? 10.030 3.482 -19.979 1.00 70.38 101 LEU A N 1
ATOM 778 C CA . LEU A 1 101 ? 11.216 2.646 -19.811 1.00 70.38 101 LEU A CA 1
ATOM 779 C C . LEU A 1 101 ? 11.320 1.567 -20.889 1.00 70.38 101 LEU A C 1
ATOM 781 O O . LEU A 1 101 ? 10.336 0.924 -21.267 1.00 70.38 101 LEU A O 1
ATOM 785 N N . ASN A 1 102 ? 12.558 1.303 -21.303 1.00 70.19 102 ASN A N 1
ATOM 786 C CA . ASN A 1 102 ? 12.881 0.112 -22.071 1.00 70.19 102 ASN A CA 1
ATOM 787 C C . ASN A 1 102 ? 12.753 -1.143 -21.182 1.00 70.19 102 ASN A C 1
ATOM 789 O O . ASN A 1 102 ? 12.982 -1.067 -19.970 1.00 70.19 102 ASN A O 1
ATOM 793 N N . PRO A 1 103 ? 12.461 -2.325 -21.757 1.00 65.00 103 PRO A N 1
ATOM 794 C CA . PRO A 1 103 ? 12.302 -3.564 -20.988 1.00 65.00 103 PRO A CA 1
ATOM 795 C C . PRO A 1 103 ? 13.513 -3.938 -20.112 1.00 65.00 103 PRO A C 1
ATOM 797 O O . PRO A 1 103 ? 13.335 -4.516 -19.041 1.00 65.00 103 PRO A O 1
ATOM 800 N N . SER A 1 104 ? 14.737 -3.584 -20.529 1.00 65.12 104 SER A N 1
ATOM 801 C CA . SER A 1 104 ? 15.970 -3.798 -19.752 1.00 65.12 104 SER A CA 1
ATOM 802 C C . SER A 1 104 ? 16.035 -2.950 -18.479 1.00 65.12 104 SER A C 1
ATOM 804 O O . SER A 1 104 ? 16.525 -3.413 -17.450 1.00 65.12 104 SER A O 1
ATOM 806 N N . ASP A 1 105 ? 15.503 -1.729 -18.531 1.00 69.69 105 ASP A N 1
ATOM 807 C CA . ASP A 1 105 ? 15.564 -0.751 -17.439 1.00 69.69 105 ASP A CA 1
ATOM 808 C C . ASP A 1 105 ? 14.386 -0.935 -16.468 1.00 69.69 105 ASP A C 1
ATOM 810 O O . ASP A 1 105 ? 14.499 -0.679 -15.266 1.00 69.69 105 ASP A O 1
ATOM 814 N N . ALA A 1 106 ? 13.267 -1.478 -16.966 1.00 64.75 106 ALA A N 1
ATOM 815 C CA . ALA A 1 106 ? 12.110 -1.870 -16.162 1.00 64.75 106 ALA A CA 1
ATOM 816 C C . ALA A 1 106 ? 12.474 -2.898 -15.072 1.00 64.75 106 ALA A C 1
ATOM 818 O O . ALA A 1 106 ? 11.919 -2.868 -13.972 1.00 64.75 106 ALA A O 1
ATOM 819 N N . ALA A 1 107 ? 13.460 -3.759 -15.338 1.00 64.81 107 ALA A N 1
ATOM 820 C CA . ALA A 1 107 ? 13.992 -4.729 -14.384 1.00 64.81 107 ALA A CA 1
ATOM 821 C C . ALA A 1 107 ? 14.618 -4.070 -13.149 1.00 64.81 107 ALA A C 1
ATOM 823 O O . ALA A 1 107 ? 14.308 -4.435 -12.014 1.00 64.81 107 ALA A O 1
ATOM 824 N N . GLN A 1 108 ? 15.469 -3.063 -13.368 1.00 68.50 108 GLN A N 1
ATOM 825 C CA . GLN A 1 108 ? 16.125 -2.321 -12.289 1.00 68.50 108 GLN A CA 1
ATOM 826 C C . GLN A 1 108 ? 15.111 -1.544 -11.445 1.00 68.50 108 GLN A C 1
ATOM 828 O O . GLN A 1 108 ? 15.307 -1.362 -10.245 1.00 68.50 108 GLN A O 1
ATOM 833 N N . ARG A 1 109 ? 13.993 -1.131 -12.052 1.00 67.75 109 ARG A N 1
ATOM 834 C CA . ARG A 1 109 ? 12.906 -0.426 -11.362 1.00 67.75 109 ARG A CA 1
ATOM 835 C C . ARG A 1 109 ? 11.915 -1.345 -10.645 1.00 67.75 109 ARG A C 1
ATOM 837 O O . ARG A 1 109 ? 11.200 -0.868 -9.767 1.00 67.75 109 ARG A O 1
ATOM 844 N N . GLY A 1 110 ? 11.896 -2.646 -10.936 1.00 71.56 110 GLY A N 1
ATOM 845 C CA . GLY A 1 110 ? 10.986 -3.578 -10.267 1.00 71.56 110 GLY A CA 1
ATOM 846 C C . GLY A 1 110 ? 11.383 -3.926 -8.825 1.00 71.56 110 GLY A C 1
ATOM 847 O O . GLY A 1 110 ? 10.504 -4.135 -7.992 1.00 71.56 110 GLY A O 1
ATOM 848 N N . GLN A 1 111 ? 12.675 -3.903 -8.479 1.00 76.38 111 GLN A N 1
ATOM 849 C CA . GLN A 1 111 ? 13.125 -4.100 -7.091 1.00 76.38 111 GLN A CA 1
ATOM 850 C C . GLN A 1 111 ? 12.589 -3.008 -6.136 1.00 76.38 111 GLN A C 1
ATOM 852 O O . GLN A 1 111 ? 11.979 -3.360 -5.123 1.00 76.38 111 GLN A O 1
ATOM 857 N N . PRO A 1 112 ? 12.693 -1.707 -6.477 1.00 77.31 112 PRO A N 1
ATOM 858 C CA . PRO A 1 112 ? 11.980 -0.636 -5.782 1.00 77.31 112 PRO A CA 1
ATOM 859 C C . PRO A 1 112 ? 10.478 -0.906 -5.555 1.00 77.31 112 PRO A C 1
ATOM 861 O O . PRO A 1 112 ? 9.959 -0.654 -4.470 1.00 77.31 112 PRO A O 1
ATOM 864 N N . MET A 1 113 ? 9.762 -1.491 -6.523 1.00 76.75 113 MET A N 1
ATOM 865 C CA . MET A 1 113 ? 8.328 -1.798 -6.353 1.00 76.75 113 MET A CA 1
ATOM 866 C C . MET A 1 113 ? 8.063 -2.897 -5.320 1.00 76.75 113 MET A C 1
ATOM 868 O O . MET A 1 113 ? 7.082 -2.838 -4.568 1.00 76.75 113 MET A O 1
ATOM 872 N N . ILE A 1 114 ? 8.934 -3.903 -5.253 1.00 82.06 114 ILE A N 1
ATOM 873 C CA . ILE A 1 114 ? 8.858 -4.943 -4.221 1.00 82.06 114 ILE A CA 1
ATOM 874 C C . ILE A 1 114 ? 9.074 -4.310 -2.843 1.00 82.06 114 ILE A C 1
ATOM 876 O O . ILE A 1 114 ? 8.318 -4.583 -1.911 1.00 82.06 114 ILE A O 1
ATOM 880 N N . ASP A 1 115 ? 10.065 -3.433 -2.705 1.00 83.88 115 ASP A N 1
ATOM 881 C CA . ASP A 1 115 ? 10.349 -2.781 -1.426 1.00 83.88 115 ASP A CA 1
ATOM 882 C C . ASP A 1 115 ? 9.233 -1.822 -0.999 1.00 83.88 115 ASP A C 1
ATOM 884 O O . ASP A 1 115 ? 8.856 -1.804 0.178 1.00 83.88 115 ASP A O 1
ATOM 888 N N . PHE A 1 116 ? 8.649 -1.093 -1.948 1.00 83.31 116 PHE A N 1
ATOM 889 C CA . PHE A 1 116 ? 7.454 -0.282 -1.737 1.00 83.31 116 PHE A CA 1
ATOM 890 C C . PHE A 1 116 ? 6.283 -1.128 -1.211 1.00 83.31 116 PHE A C 1
ATOM 892 O O . PHE A 1 116 ? 5.783 -0.866 -0.115 1.00 83.31 116 PHE A O 1
ATOM 899 N N . SER A 1 117 ? 5.895 -2.192 -1.928 1.00 84.19 117 SER A N 1
ATOM 900 C CA . SER A 1 117 ? 4.770 -3.064 -1.535 1.00 84.19 117 SER A CA 1
ATOM 901 C C . SER A 1 117 ? 5.001 -3.733 -0.173 1.00 84.19 117 SER A C 1
ATOM 903 O O . SER A 1 117 ? 4.101 -3.804 0.668 1.00 84.19 117 SER A O 1
ATOM 905 N N . LYS A 1 118 ? 6.242 -4.142 0.110 1.00 87.62 118 LYS A N 1
ATOM 906 C CA . LYS A 1 118 ? 6.652 -4.676 1.411 1.00 87.62 118 LYS A CA 1
ATOM 907 C C . LYS A 1 118 ? 6.498 -3.658 2.537 1.00 87.62 118 LYS A C 1
ATOM 909 O O . LYS A 1 118 ? 5.951 -4.009 3.586 1.00 87.62 118 LYS A O 1
ATOM 914 N N . LYS A 1 119 ? 7.002 -2.430 2.368 1.00 86.00 119 LYS A N 1
ATOM 915 C CA . LYS A 1 119 ? 6.886 -1.378 3.394 1.00 86.00 119 LYS A CA 1
ATOM 916 C C . LYS A 1 119 ? 5.430 -1.001 3.633 1.00 86.00 119 LYS A C 1
ATOM 918 O O . LYS A 1 119 ? 5.021 -0.874 4.786 1.00 86.00 119 LYS A O 1
ATOM 923 N N . LEU A 1 120 ? 4.653 -0.907 2.560 1.00 86.62 120 LEU A N 1
ATOM 924 C CA . LEU A 1 120 ? 3.226 -0.632 2.617 1.00 86.62 120 LEU A CA 1
ATOM 925 C C . LEU A 1 120 ? 2.477 -1.690 3.436 1.00 86.62 120 LEU A C 1
ATOM 927 O O . LEU A 1 120 ? 1.745 -1.348 4.365 1.00 86.62 120 LEU A O 1
ATOM 931 N N . TYR A 1 121 ? 2.743 -2.975 3.185 1.00 88.62 121 TYR A N 1
ATOM 932 C CA . TYR A 1 121 ? 2.198 -4.061 4.001 1.00 88.62 121 TYR A CA 1
ATOM 933 C C . TYR A 1 121 ? 2.601 -3.948 5.481 1.00 88.62 121 TYR A C 1
ATOM 935 O O . TYR A 1 121 ? 1.760 -4.119 6.362 1.00 88.62 121 TYR A O 1
ATOM 943 N N . ILE A 1 122 ? 3.873 -3.663 5.783 1.00 86.31 122 ILE A N 1
ATOM 944 C CA . ILE A 1 122 ? 4.350 -3.541 7.174 1.00 86.31 122 ILE A CA 1
ATOM 945 C C . ILE A 1 122 ? 3.615 -2.419 7.913 1.00 86.31 122 ILE A C 1
ATOM 947 O O . ILE A 1 122 ? 3.201 -2.619 9.056 1.00 86.31 122 ILE A O 1
ATOM 951 N N . LEU A 1 123 ? 3.437 -1.271 7.261 1.00 85.19 123 LEU A N 1
ATOM 952 C CA . LEU A 1 123 ? 2.704 -0.134 7.806 1.00 85.19 123 LEU A CA 1
ATOM 953 C C . LEU A 1 123 ? 1.249 -0.520 8.082 1.00 85.19 123 LEU A C 1
ATOM 955 O O . LEU A 1 123 ? 0.773 -0.391 9.214 1.00 85.19 123 LEU A O 1
ATOM 959 N N . LEU A 1 124 ? 0.559 -1.050 7.073 1.00 86.81 124 LEU A N 1
ATOM 960 C CA . LEU A 1 124 ? -0.868 -1.343 7.158 1.00 86.81 124 LEU A CA 1
ATOM 961 C C . LEU A 1 124 ? -1.175 -2.541 8.065 1.00 86.81 124 LEU A C 1
ATOM 963 O O . LEU A 1 124 ? -2.252 -2.600 8.651 1.00 86.81 124 LEU A O 1
ATOM 967 N N . ARG A 1 125 ? -0.226 -3.456 8.301 1.00 87.31 125 ARG A N 1
ATOM 968 C CA . ARG A 1 125 ? -0.397 -4.587 9.235 1.00 87.31 125 ARG A CA 1
ATOM 969 C C . ARG A 1 125 ? -0.862 -4.149 10.629 1.00 87.31 125 ARG A C 1
ATOM 971 O O . ARG A 1 125 ? -1.571 -4.904 11.289 1.00 87.31 125 ARG A O 1
ATOM 978 N N . SER A 1 126 ? -0.473 -2.960 11.081 1.00 82.88 126 SER A N 1
ATOM 979 C CA . SER A 1 126 ? -0.926 -2.362 12.349 1.00 82.88 126 SER A CA 1
ATOM 980 C C . SER A 1 126 ? -2.445 -2.152 12.430 1.00 82.88 126 SER A C 1
ATOM 982 O O . SER A 1 126 ? -3.014 -2.178 13.518 1.00 82.88 126 SER A O 1
ATOM 984 N N . CYS A 1 127 ? -3.100 -1.981 11.280 1.00 83.25 127 CYS A N 1
ATOM 985 C CA . CYS A 1 127 ? -4.538 -1.790 11.152 1.00 83.25 127 CYS A CA 1
ATOM 986 C C . CYS A 1 127 ? -5.303 -3.105 11.343 1.00 83.25 127 CYS A C 1
ATOM 988 O O . CYS A 1 127 ? -6.513 -3.088 11.570 1.00 83.25 127 CYS A O 1
ATOM 990 N N . LYS A 1 128 ? -4.609 -4.252 11.291 1.00 83.81 128 LYS A N 1
ATOM 991 C CA . LYS A 1 128 ? -5.210 -5.570 11.495 1.00 83.81 128 LYS A CA 1
ATOM 992 C C . LYS A 1 128 ? -5.900 -5.635 12.858 1.00 83.81 128 LYS A C 1
ATOM 994 O O . LYS A 1 128 ? -5.270 -5.441 13.894 1.00 83.81 128 LYS A O 1
ATOM 999 N N . GLY A 1 129 ? -7.180 -6.001 12.851 1.00 80.75 129 GLY A N 1
ATOM 1000 C CA . GLY A 1 129 ? -7.993 -6.139 14.063 1.00 80.75 129 GLY A CA 1
ATOM 1001 C C . GLY A 1 129 ? -8.773 -4.881 14.448 1.00 80.75 129 GLY A C 1
ATOM 1002 O O . GLY A 1 129 ? -9.640 -4.968 15.316 1.00 80.75 129 GLY A O 1
ATOM 1003 N N . THR A 1 130 ? -8.534 -3.749 13.782 1.00 84.06 130 THR A N 1
ATOM 1004 C CA . THR A 1 130 ? -9.422 -2.585 13.843 1.00 84.06 130 THR A CA 1
ATOM 1005 C C . THR A 1 130 ? -10.498 -2.749 12.776 1.00 84.06 130 THR A C 1
ATOM 1007 O O . THR A 1 130 ? -10.196 -2.762 11.586 1.00 84.06 130 THR A O 1
ATOM 1010 N N . ARG A 1 131 ? -11.750 -2.909 13.211 1.00 85.00 131 ARG A N 1
ATOM 1011 C CA . ARG A 1 131 ? -12.913 -3.056 12.328 1.00 85.00 131 ARG A CA 1
ATOM 1012 C C . ARG A 1 131 ? -13.605 -1.712 12.190 1.00 85.00 131 ARG A C 1
ATOM 1014 O O . ARG A 1 131 ? -14.337 -1.311 13.090 1.00 85.00 131 ARG A O 1
ATOM 1021 N N . ASP A 1 132 ? -13.334 -1.023 11.094 1.00 87.25 132 ASP A N 1
ATOM 1022 C CA . ASP A 1 132 ? -13.917 0.280 10.792 1.00 87.25 132 ASP A CA 1
ATOM 1023 C C . ASP A 1 132 ? -14.113 0.411 9.280 1.00 87.25 132 ASP A C 1
ATOM 1025 O O . ASP A 1 132 ? -13.223 0.075 8.501 1.00 87.25 132 ASP A O 1
ATOM 1029 N N . GLU A 1 133 ? -15.280 0.901 8.869 1.00 88.38 133 GLU A N 1
ATOM 1030 C CA . GLU A 1 133 ? -15.667 0.978 7.459 1.00 88.38 133 GLU A CA 1
ATOM 1031 C C . GLU A 1 133 ? -14.809 1.969 6.659 1.00 88.38 133 GLU A C 1
ATOM 1033 O O . GLU A 1 133 ? -14.493 1.724 5.496 1.00 88.38 133 GLU A O 1
ATOM 1038 N N . LYS A 1 134 ? -14.390 3.088 7.262 1.00 89.12 134 LYS A N 1
ATOM 1039 C CA . LYS A 1 134 ? -13.510 4.055 6.588 1.00 89.12 134 LYS A CA 1
ATOM 1040 C C . LYS A 1 134 ? -12.106 3.486 6.451 1.00 89.12 134 LYS A C 1
ATOM 1042 O O . LYS A 1 134 ? -11.496 3.614 5.394 1.00 89.12 134 LYS A O 1
ATOM 1047 N N . LEU A 1 135 ? -11.616 2.823 7.498 1.00 88.69 135 LEU A N 1
ATOM 1048 C CA . LEU A 1 135 ? -10.321 2.147 7.463 1.00 88.69 135 LEU A CA 1
ATOM 1049 C C . LEU A 1 135 ? -10.299 1.031 6.410 1.00 88.69 135 LEU A C 1
ATOM 1051 O O . LEU A 1 135 ? -9.340 0.930 5.648 1.00 88.69 135 LEU A O 1
ATOM 1055 N N . TYR A 1 136 ? -11.367 0.232 6.344 1.00 90.50 136 TYR A N 1
ATOM 1056 C CA . TYR A 1 136 ? -11.572 -0.779 5.311 1.00 90.50 136 TYR A CA 1
ATOM 1057 C C . TYR A 1 136 ? -11.516 -0.161 3.910 1.00 90.50 136 TYR A C 1
ATOM 1059 O O . TYR A 1 136 ? -10.699 -0.590 3.099 1.00 90.50 136 TYR A O 1
ATOM 1067 N N . LYS A 1 137 ? -12.304 0.890 3.645 1.00 91.81 137 LYS A N 1
ATOM 1068 C CA . LYS A 1 137 ? -12.319 1.581 2.344 1.00 91.81 137 LYS A CA 1
ATOM 1069 C C . LYS A 1 137 ? -10.945 2.107 1.941 1.00 91.81 137 LYS A C 1
ATOM 1071 O O . LYS A 1 137 ? -10.535 1.889 0.806 1.00 91.81 137 LYS A O 1
ATOM 1076 N N . ASN A 1 138 ? -10.215 2.727 2.869 1.00 90.81 138 ASN A N 1
ATOM 1077 C CA . ASN A 1 138 ? -8.861 3.208 2.602 1.00 90.81 138 ASN A CA 1
ATOM 1078 C C . ASN A 1 138 ? -7.919 2.053 2.226 1.00 90.81 138 ASN A C 1
ATOM 1080 O O . ASN A 1 138 ? -7.194 2.147 1.242 1.00 90.81 138 ASN A O 1
ATOM 1084 N N . ILE A 1 139 ? -7.932 0.951 2.985 1.00 90.12 139 ILE A N 1
ATOM 1085 C CA . ILE A 1 139 ? -7.068 -0.212 2.717 1.00 90.12 139 ILE A CA 1
ATOM 1086 C C . ILE A 1 139 ? -7.450 -0.895 1.403 1.00 90.12 139 ILE A C 1
ATOM 1088 O O . ILE A 1 139 ? -6.558 -1.294 0.655 1.00 90.12 139 ILE A O 1
ATOM 1092 N N . LYS A 1 140 ? -8.746 -0.994 1.099 1.00 92.00 140 LYS A N 1
ATOM 1093 C CA . LYS A 1 140 ? -9.238 -1.516 -0.175 1.00 92.00 140 LYS A CA 1
ATOM 1094 C C . LYS A 1 140 ? -8.718 -0.683 -1.339 1.00 92.00 140 LYS A C 1
ATOM 1096 O O . LYS A 1 140 ? -8.128 -1.230 -2.259 1.00 92.00 140 LYS A O 1
ATOM 1101 N N . GLU A 1 141 ? -8.870 0.636 -1.275 1.00 92.25 141 GLU A N 1
ATOM 1102 C CA . GLU A 1 141 ? -8.416 1.519 -2.351 1.00 92.25 141 GLU A CA 1
ATOM 1103 C C . GLU A 1 141 ? -6.891 1.475 -2.527 1.00 92.25 141 GLU A C 1
ATOM 1105 O O . GLU A 1 141 ? -6.389 1.470 -3.650 1.00 92.25 141 GLU A O 1
ATOM 1110 N N . ILE A 1 142 ? -6.139 1.367 -1.427 1.00 89.81 142 ILE A N 1
ATOM 1111 C CA . ILE A 1 142 ? -4.694 1.128 -1.484 1.00 89.81 142 ILE A CA 1
ATOM 1112 C C . ILE A 1 142 ? -4.382 -0.211 -2.172 1.00 89.81 142 ILE A C 1
ATOM 1114 O O . ILE A 1 142 ? -3.464 -0.271 -2.988 1.00 89.81 142 ILE A O 1
ATOM 1118 N N . SER A 1 143 ? -5.124 -1.271 -1.854 1.00 89.12 143 SER A N 1
ATOM 1119 C CA . SER A 1 143 ? -4.918 -2.604 -2.437 1.00 89.12 143 SER A CA 1
ATOM 1120 C C . SER A 1 143 ? -5.222 -2.601 -3.939 1.00 89.12 143 SER A C 1
ATOM 1122 O O . SER A 1 143 ? -4.378 -3.027 -4.724 1.00 89.12 143 SER A O 1
ATOM 1124 N N . ASP A 1 144 ? -6.330 -1.977 -4.353 1.00 90.00 144 ASP A N 1
ATOM 1125 C CA . ASP A 1 144 ? -6.702 -1.784 -5.763 1.00 90.00 144 ASP A CA 1
ATOM 1126 C C . ASP A 1 144 ? -5.595 -1.033 -6.545 1.00 90.00 144 ASP A C 1
ATOM 1128 O O . ASP A 1 144 ? -5.253 -1.382 -7.679 1.00 90.00 144 ASP A O 1
ATOM 1132 N N . LEU A 1 145 ? -4.986 -0.008 -5.932 1.00 88.44 145 LEU A N 1
ATOM 1133 C CA . LEU A 1 145 ? -3.883 0.759 -6.523 1.00 88.44 145 LEU A CA 1
ATOM 1134 C C . LEU A 1 145 ? -2.595 -0.063 -6.682 1.00 88.44 145 LEU A C 1
ATOM 1136 O O . LEU A 1 145 ? -1.874 0.114 -7.668 1.00 88.44 145 LEU A O 1
ATOM 1140 N N . VAL A 1 146 ? -2.288 -0.939 -5.726 1.00 87.75 146 VAL A N 1
ATOM 1141 C CA . VAL A 1 146 ? -1.140 -1.856 -5.805 1.00 87.75 146 VAL A CA 1
ATOM 1142 C C . VAL A 1 146 ? -1.387 -2.898 -6.898 1.00 87.75 146 VAL A C 1
ATOM 1144 O O . VAL A 1 146 ? -0.543 -3.085 -7.773 1.00 87.75 146 VAL A O 1
ATOM 1147 N N . ASP A 1 147 ? -2.568 -3.505 -6.943 1.00 86.69 147 ASP A N 1
ATOM 1148 C CA . ASP A 1 147 ? -2.905 -4.511 -7.957 1.00 86.69 147 ASP A CA 1
ATOM 1149 C C . ASP A 1 147 ? -2.855 -3.929 -9.380 1.00 86.69 147 ASP A C 1
ATOM 1151 O O . ASP A 1 147 ? -2.315 -4.557 -10.297 1.00 86.69 147 ASP A O 1
ATOM 1155 N N . SER A 1 148 ? -3.300 -2.679 -9.555 1.00 85.19 148 SER A N 1
ATOM 1156 C CA . SER A 1 148 ? -3.188 -1.942 -10.822 1.00 85.19 148 SER A CA 1
ATOM 1157 C C . SER A 1 148 ? -1.737 -1.801 -11.309 1.00 85.19 148 SER A C 1
ATOM 1159 O O . SER A 1 148 ? -1.454 -2.004 -12.495 1.00 85.19 148 SER A O 1
ATOM 1161 N N . ILE A 1 149 ? -0.790 -1.503 -10.410 1.00 83.56 149 ILE A N 1
ATOM 1162 C CA . ILE A 1 149 ? 0.640 -1.463 -10.756 1.00 83.56 149 ILE A CA 1
ATOM 1163 C C . ILE A 1 149 ? 1.171 -2.861 -11.078 1.00 83.56 149 ILE A C 1
ATOM 1165 O O . ILE A 1 149 ? 1.950 -3.008 -12.022 1.00 83.56 149 ILE A O 1
ATOM 1169 N N . GLY A 1 150 ? 0.746 -3.883 -10.334 1.00 83.56 150 GLY A N 1
ATOM 1170 C CA . GLY A 1 150 ? 1.092 -5.277 -10.615 1.00 83.56 150 GLY A CA 1
ATOM 1171 C C . GLY A 1 150 ? 0.729 -5.690 -12.042 1.00 83.56 150 GLY A C 1
ATOM 1172 O O . GLY A 1 150 ? 1.567 -6.259 -12.744 1.00 83.56 150 GLY A O 1
ATOM 1173 N N . GLY A 1 151 ? -0.474 -5.326 -12.497 1.00 83.56 151 GLY A N 1
ATOM 1174 C CA . GLY A 1 151 ? -0.924 -5.548 -13.875 1.00 83.56 151 GLY A CA 1
ATOM 1175 C C . GLY A 1 151 ? -0.033 -4.851 -14.907 1.00 83.56 151 GLY A C 1
ATOM 1176 O O . GLY A 1 151 ? 0.473 -5.492 -15.826 1.00 83.56 151 GLY A O 1
ATOM 1177 N N . LEU A 1 152 ? 0.262 -3.565 -14.700 1.00 81.50 152 LEU A N 1
ATOM 1178 C CA . LEU A 1 152 ? 1.137 -2.790 -15.588 1.00 81.50 152 LEU A CA 1
ATOM 1179 C C . LEU A 1 152 ? 2.566 -3.366 -15.663 1.00 81.50 152 LEU A C 1
ATOM 1181 O O . LEU A 1 152 ? 3.184 -3.383 -16.730 1.00 81.50 152 LEU A O 1
ATOM 1185 N N . MET A 1 153 ? 3.100 -3.874 -14.549 1.00 79.62 153 MET A N 1
ATOM 1186 C CA . MET A 1 153 ? 4.389 -4.572 -14.538 1.00 79.62 153 MET A CA 1
ATOM 1187 C C . MET A 1 153 ? 4.333 -5.901 -15.292 1.00 79.62 153 MET A C 1
ATOM 1189 O O . MET A 1 153 ? 5.278 -6.219 -16.012 1.00 79.62 153 MET A O 1
ATOM 1193 N N . ALA A 1 154 ? 3.247 -6.663 -15.160 1.00 82.62 154 ALA A N 1
ATOM 1194 C CA . ALA A 1 154 ? 3.081 -7.927 -15.871 1.00 82.62 154 ALA A CA 1
ATOM 1195 C C . ALA A 1 154 ? 3.016 -7.741 -17.396 1.00 82.62 154 ALA A C 1
ATOM 1197 O O . ALA A 1 154 ? 3.527 -8.581 -18.134 1.00 82.62 154 ALA A O 1
ATOM 1198 N N . GLU A 1 155 ? 2.454 -6.626 -17.863 1.00 81.69 155 GLU A N 1
ATOM 1199 C CA . GLU A 1 155 ? 2.397 -6.283 -19.289 1.00 81.69 155 GLU A CA 1
ATOM 1200 C C . GLU A 1 155 ? 3.757 -5.860 -19.868 1.00 81.69 155 GLU A C 1
ATOM 1202 O O . GLU A 1 155 ? 4.053 -6.129 -21.033 1.00 81.69 155 GLU A O 1
ATOM 1207 N N . LYS A 1 156 ? 4.586 -5.166 -19.079 1.00 75.62 156 LYS A N 1
ATOM 1208 C CA . LYS A 1 156 ? 5.813 -4.510 -19.570 1.00 75.62 156 LYS A CA 1
ATOM 1209 C C . LYS A 1 156 ? 7.096 -5.286 -19.286 1.00 75.62 156 LYS A C 1
ATOM 1211 O O . LYS A 1 156 ? 8.045 -5.181 -20.064 1.00 75.62 156 LYS A O 1
ATOM 1216 N N . ILE A 1 157 ? 7.160 -6.034 -18.185 1.00 75.31 157 ILE A N 1
ATOM 1217 C CA . ILE A 1 157 ? 8.352 -6.805 -17.819 1.00 75.31 157 ILE A CA 1
ATOM 1218 C C . ILE A 1 157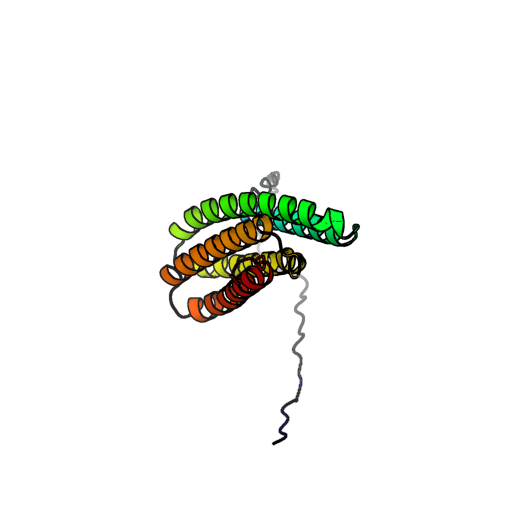 ? 8.293 -8.150 -18.544 1.00 75.31 157 ILE A C 1
ATOM 1220 O O . ILE A 1 157 ? 7.445 -8.993 -18.261 1.00 75.31 157 ILE A O 1
ATOM 1224 N N . GLN A 1 158 ? 9.221 -8.364 -19.473 1.00 73.12 158 GLN A N 1
ATOM 1225 C CA . GLN A 1 158 ? 9.311 -9.613 -20.227 1.00 73.12 158 GLN A CA 1
ATOM 1226 C C . GLN A 1 158 ? 10.068 -10.713 -19.448 1.00 73.12 158 GLN A C 1
ATOM 1228 O O . GLN A 1 158 ? 10.856 -10.415 -18.539 1.00 73.12 158 GLN A O 1
ATOM 1233 N N . PRO A 1 159 ? 9.857 -11.999 -19.789 1.00 73.25 159 PRO A N 1
ATOM 1234 C CA . PRO A 1 159 ? 10.685 -13.092 -19.286 1.00 73.25 159 PRO A CA 1
ATOM 1235 C C . PRO A 1 159 ? 12.175 -12.905 -19.622 1.00 73.25 159 PRO A C 1
ATOM 1237 O O . PRO A 1 159 ? 12.492 -12.370 -20.683 1.00 73.25 159 PRO A O 1
ATOM 1240 N N . PRO A 1 160 ? 13.105 -13.359 -18.755 1.00 71.31 160 PRO A N 1
ATOM 1241 C CA . PRO A 1 160 ? 12.881 -14.110 -17.512 1.00 71.31 160 PRO A CA 1
ATOM 1242 C C . PRO A 1 160 ? 12.704 -13.231 -16.259 1.00 71.31 160 PRO A C 1
ATOM 1244 O O . PRO A 1 160 ? 12.477 -13.746 -15.167 1.00 71.31 160 PRO A O 1
ATOM 1247 N N . ILE A 1 161 ? 12.837 -11.911 -16.390 1.00 69.56 161 ILE A N 1
ATOM 1248 C CA . ILE A 1 161 ? 12.901 -10.964 -15.265 1.00 69.56 161 ILE A CA 1
ATOM 1249 C C . ILE A 1 161 ? 11.570 -10.910 -14.509 1.00 69.56 161 ILE A C 1
ATOM 1251 O O . ILE A 1 161 ? 11.538 -10.821 -13.278 1.00 69.56 161 ILE A O 1
ATOM 1255 N N . ASN A 1 162 ? 10.462 -11.036 -15.235 1.00 73.00 162 ASN A N 1
ATOM 1256 C CA . ASN A 1 162 ? 9.131 -11.101 -14.647 1.00 73.00 162 ASN A CA 1
ATOM 1257 C C . ASN A 1 162 ? 8.985 -12.241 -13.621 1.00 73.00 162 ASN A C 1
ATOM 1259 O O . ASN A 1 162 ? 8.337 -12.040 -12.597 1.00 73.00 162 ASN A O 1
ATOM 1263 N N . HIS A 1 163 ? 9.653 -13.383 -13.818 1.00 77.31 163 HIS A N 1
ATOM 1264 C CA . HIS A 1 163 ? 9.636 -14.522 -12.898 1.00 77.31 163 HIS A CA 1
ATOM 1265 C C . HIS A 1 163 ? 10.385 -14.255 -11.588 1.00 77.31 163 HIS A C 1
ATOM 1267 O O . HIS A 1 163 ? 10.180 -14.979 -10.618 1.00 77.31 163 HIS A O 1
ATOM 1273 N N . MET A 1 164 ? 11.232 -13.226 -11.532 1.00 75.75 164 MET A N 1
ATOM 1274 C CA . MET A 1 164 ? 11.892 -12.805 -10.293 1.00 75.75 164 MET A CA 1
ATOM 1275 C C . MET A 1 164 ? 11.072 -11.741 -9.559 1.00 75.75 164 MET A C 1
ATOM 1277 O O . MET A 1 164 ? 10.932 -11.798 -8.338 1.00 75.75 164 MET A O 1
ATOM 1281 N N . ILE A 1 165 ? 10.515 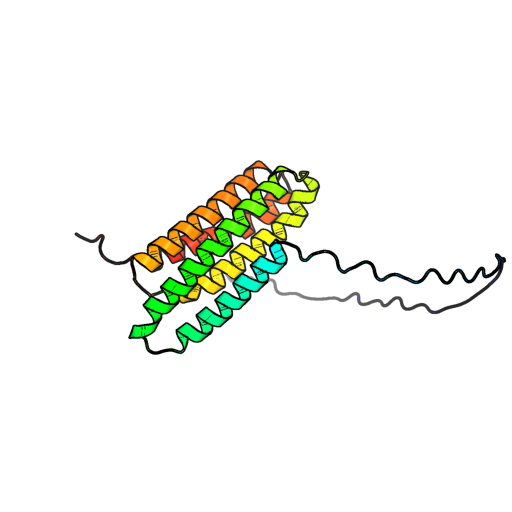-10.782 -10.303 1.00 79.06 165 ILE A N 1
ATOM 1282 C CA . ILE A 1 165 ? 9.926 -9.565 -9.730 1.00 79.06 165 ILE A CA 1
ATOM 1283 C C . ILE A 1 165 ? 8.438 -9.740 -9.414 1.00 79.06 165 ILE A C 1
ATOM 1285 O O . ILE A 1 165 ? 8.005 -9.413 -8.307 1.00 79.06 165 ILE A O 1
ATOM 1289 N N . LEU A 1 166 ? 7.654 -10.290 -10.349 1.00 82.88 166 LEU A N 1
ATOM 1290 C CA . LEU A 1 166 ? 6.202 -10.405 -10.186 1.00 82.88 166 LEU A CA 1
ATOM 1291 C C . LEU A 1 166 ? 5.808 -11.312 -9.014 1.00 82.88 166 LEU A C 1
ATOM 1293 O O . LEU A 1 166 ? 4.937 -10.899 -8.254 1.00 82.88 166 LEU A O 1
ATOM 1297 N N . PRO A 1 167 ? 6.441 -12.481 -8.770 1.00 86.00 167 PRO A N 1
ATOM 1298 C CA . PRO A 1 167 ? 6.073 -13.308 -7.620 1.00 86.00 167 PRO A CA 1
ATOM 1299 C C . PRO A 1 167 ? 6.371 -12.634 -6.277 1.00 86.00 167 PRO A C 1
ATOM 1301 O O . PRO A 1 167 ? 5.600 -12.756 -5.325 1.00 86.00 167 PRO A O 1
ATOM 1304 N N . ALA A 1 168 ? 7.488 -11.905 -6.189 1.00 84.62 168 ALA A N 1
ATOM 1305 C CA . ALA A 1 168 ? 7.854 -11.178 -4.980 1.00 84.62 168 ALA A CA 1
ATOM 1306 C C . ALA A 1 168 ? 6.886 -10.020 -4.704 1.00 84.62 168 ALA A C 1
ATOM 1308 O O . ALA A 1 168 ? 6.517 -9.806 -3.550 1.00 84.62 168 ALA A O 1
ATOM 1309 N N . TYR A 1 169 ? 6.446 -9.321 -5.751 1.00 85.12 169 TYR A N 1
ATOM 1310 C CA . TYR A 1 169 ? 5.431 -8.277 -5.659 1.00 85.12 169 TYR A CA 1
ATOM 1311 C C . TYR A 1 169 ? 4.049 -8.838 -5.294 1.00 85.12 169 TYR A C 1
ATOM 1313 O O . TYR A 1 169 ? 3.440 -8.386 -4.322 1.00 85.12 169 TYR A O 1
ATOM 1321 N N . ALA A 1 170 ? 3.593 -9.872 -6.010 1.00 86.00 170 ALA A N 1
ATOM 1322 C CA . ALA A 1 170 ? 2.305 -10.535 -5.796 1.00 86.00 170 ALA A CA 1
ATOM 1323 C C . ALA A 1 170 ? 2.150 -11.009 -4.347 1.00 86.00 170 ALA A C 1
ATOM 1325 O O . ALA A 1 170 ? 1.139 -10.740 -3.713 1.00 86.00 170 ALA A O 1
ATOM 1326 N N . LYS A 1 171 ? 3.212 -11.568 -3.752 1.00 90.25 171 LYS A N 1
ATOM 1327 C CA . LYS A 1 171 ? 3.232 -11.958 -2.334 1.00 90.25 171 LYS A CA 1
ATOM 1328 C C . LYS A 1 171 ? 2.827 -10.834 -1.369 1.00 90.25 171 LYS A C 1
ATOM 1330 O O . LYS A 1 171 ? 2.305 -11.127 -0.293 1.00 90.25 171 LYS A O 1
ATOM 1335 N N . TYR A 1 172 ? 3.161 -9.578 -1.660 1.00 87.56 172 TYR A N 1
ATOM 1336 C CA . TYR A 1 172 ? 2.804 -8.446 -0.799 1.00 87.56 172 TYR A CA 1
ATOM 1337 C C . TYR A 1 172 ? 1.443 -7.849 -1.158 1.00 87.56 172 TYR A C 1
ATOM 1339 O O . TYR A 1 172 ? 0.739 -7.445 -0.237 1.00 87.56 172 TYR A O 1
ATOM 1347 N N . SER A 1 173 ? 1.052 -7.872 -2.433 1.00 86.94 173 SER A N 1
ATOM 1348 C CA . SER A 1 173 ? -0.321 -7.574 -2.872 1.00 86.94 173 SER A CA 1
ATOM 1349 C C . SER A 1 173 ? -1.331 -8.532 -2.216 1.00 86.94 173 SER A C 1
ATOM 1351 O O . SER A 1 173 ? -2.235 -8.082 -1.514 1.00 86.94 173 SER A O 1
ATOM 1353 N N . ASP A 1 174 ? -1.087 -9.846 -2.258 1.00 88.38 174 ASP A N 1
ATOM 1354 C CA . ASP A 1 174 ? -1.940 -10.857 -1.616 1.00 88.38 174 ASP A CA 1
ATOM 1355 C C . ASP A 1 174 ? -2.117 -10.596 -0.115 1.00 88.38 174 ASP A C 1
ATOM 1357 O O . ASP A 1 174 ? -3.208 -10.713 0.441 1.00 88.38 174 ASP A O 1
ATOM 1361 N N . LYS A 1 175 ? -1.041 -10.180 0.559 1.00 88.75 175 LYS A N 1
ATOM 1362 C CA . LYS A 1 175 ? -1.080 -9.837 1.984 1.00 88.75 175 LYS A CA 1
ATOM 1363 C C . LYS A 1 175 ? -1.859 -8.560 2.283 1.00 88.75 175 LYS A C 1
ATOM 1365 O O . LYS A 1 175 ? -2.397 -8.440 3.384 1.00 88.75 175 LYS A O 1
ATOM 1370 N N . LEU A 1 176 ? -1.886 -7.601 1.359 1.00 88.88 176 LEU A N 1
ATOM 1371 C CA . LEU A 1 176 ? -2.740 -6.418 1.469 1.00 88.88 176 LEU A CA 1
ATOM 1372 C C . LEU A 1 176 ? -4.210 -6.810 1.292 1.00 88.88 176 LEU A C 1
ATOM 1374 O O . LEU A 1 176 ? -5.028 -6.422 2.121 1.00 88.88 176 LEU A O 1
ATOM 1378 N N . ASN A 1 177 ? -4.514 -7.697 0.344 1.00 87.38 177 ASN A N 1
ATOM 1379 C CA . ASN A 1 177 ? -5.856 -8.254 0.148 1.00 87.38 177 ASN A CA 1
ATOM 1380 C C . ASN A 1 177 ? -6.338 -9.067 1.370 1.00 87.38 177 ASN A C 1
ATOM 1382 O O . ASN A 1 177 ? -7.495 -8.984 1.786 1.00 87.38 177 ASN A O 1
ATOM 1386 N N . GLU A 1 178 ? -5.459 -9.844 2.009 1.00 88.44 178 GLU A N 1
ATOM 1387 C CA .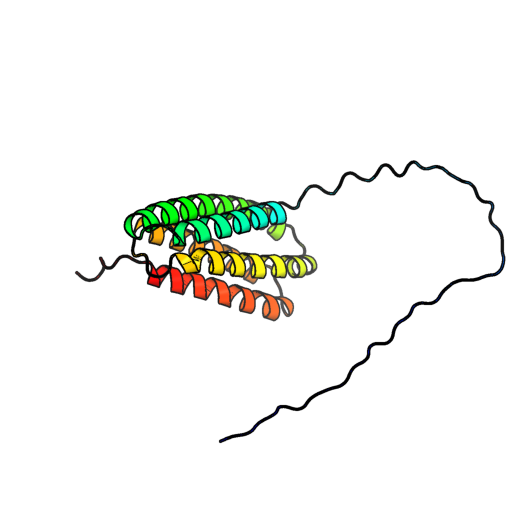 GLU A 1 178 ? -5.764 -10.503 3.289 1.00 88.44 178 GLU A CA 1
ATOM 1388 C C . GLU A 1 178 ? -6.029 -9.499 4.417 1.00 88.44 178 GLU A C 1
ATOM 1390 O O . GLU A 1 178 ? -6.903 -9.716 5.263 1.00 88.44 178 GLU A O 1
ATOM 1395 N N . LEU A 1 179 ? -5.262 -8.408 4.454 1.00 87.06 179 LEU A N 1
ATOM 1396 C CA . LEU A 1 179 ? -5.424 -7.361 5.451 1.00 87.06 179 LEU A CA 1
ATOM 1397 C C . LEU A 1 179 ? -6.747 -6.613 5.266 1.00 87.06 179 LEU A C 1
ATOM 1399 O O . LEU A 1 179 ? -7.436 -6.387 6.257 1.00 87.06 179 LEU A O 1
ATOM 1403 N N . GLU A 1 180 ? -7.111 -6.285 4.030 1.00 87.31 180 GLU A N 1
ATOM 1404 C CA . GLU A 1 180 ? -8.394 -5.685 3.660 1.00 87.31 180 GLU A CA 1
ATOM 1405 C C . GLU A 1 180 ? -9.564 -6.511 4.215 1.00 87.31 180 GLU A C 1
ATOM 1407 O O . GLU A 1 180 ? -10.425 -6.008 4.940 1.00 87.31 180 GLU A O 1
ATOM 1412 N N . LYS A 1 181 ? -9.546 -7.827 3.978 1.00 86.12 181 LYS A N 1
ATOM 1413 C CA . LYS A 1 181 ? -10.558 -8.748 4.521 1.00 86.12 181 LYS A CA 1
ATOM 1414 C C . LYS A 1 181 ? -10.589 -8.743 6.051 1.00 86.12 181 LYS A C 1
ATOM 1416 O O . LYS A 1 181 ? -11.651 -8.903 6.645 1.00 86.12 181 LYS A O 1
ATOM 1421 N N . ALA A 1 182 ? -9.439 -8.565 6.699 1.00 85.00 182 ALA A N 1
ATOM 1422 C CA . ALA A 1 182 ? -9.327 -8.547 8.154 1.00 85.00 182 ALA A CA 1
ATOM 1423 C C . ALA A 1 182 ? -9.780 -7.225 8.806 1.00 85.00 182 ALA A C 1
ATOM 1425 O O . ALA A 1 182 ? -9.975 -7.208 10.027 1.00 85.00 182 ALA A O 1
ATOM 1426 N N . THR A 1 183 ? -9.926 -6.138 8.042 1.00 82.81 183 THR A N 1
ATOM 1427 C CA . THR A 1 183 ? -10.382 -4.822 8.533 1.00 82.81 183 THR A CA 1
ATOM 1428 C C . THR A 1 183 ? -11.841 -4.514 8.210 1.00 82.81 183 THR A C 1
ATOM 1430 O O . THR A 1 183 ? -12.402 -3.593 8.807 1.00 82.81 183 THR A O 1
ATOM 1433 N N . ARG A 1 184 ? -12.478 -5.309 7.339 1.00 85.06 184 ARG A N 1
ATOM 1434 C CA . ARG A 1 184 ? -13.911 -5.219 7.033 1.00 85.06 184 ARG A CA 1
ATOM 1435 C C . ARG A 1 184 ? -14.752 -5.259 8.315 1.00 85.06 184 ARG A C 1
ATOM 1437 O O . ARG A 1 184 ? -14.559 -6.118 9.184 1.00 85.06 184 ARG A O 1
ATOM 1444 N N . ALA A 1 185 ? -15.672 -4.304 8.450 1.00 74.50 185 ALA A N 1
ATOM 1445 C CA . ALA A 1 185 ? -16.623 -4.289 9.553 1.00 74.50 185 ALA A CA 1
ATOM 1446 C C . ALA A 1 185 ? -17.595 -5.473 9.416 1.00 74.50 185 ALA A C 1
ATOM 1448 O O . ALA A 1 185 ? -18.010 -5.821 8.315 1.00 74.50 185 ALA A O 1
ATOM 1449 N N . HIS A 1 186 ? -17.968 -6.102 10.534 1.00 62.47 186 HIS A N 1
ATOM 1450 C CA . HIS A 1 186 ? -18.969 -7.177 10.543 1.00 62.47 186 HIS A CA 1
ATOM 1451 C C . HIS A 1 186 ? -20.372 -6.598 10.364 1.00 62.47 186 HIS A C 1
ATOM 1453 O O . HIS A 1 186 ? -21.143 -6.573 11.315 1.00 62.47 186 HIS A O 1
ATOM 1459 N N . ASN A 1 187 ? -20.691 -6.104 9.173 1.00 51.97 187 ASN A N 1
ATOM 1460 C CA . ASN A 1 187 ? -22.054 -5.709 8.817 1.00 51.97 187 ASN A CA 1
ATOM 1461 C C . ASN A 1 187 ? -22.633 -6.547 7.664 1.00 51.97 187 ASN A C 1
ATOM 1463 O O . ASN A 1 187 ? -23.768 -6.320 7.274 1.00 51.97 187 ASN A O 1
ATOM 1467 N N . ASP A 1 188 ? -21.912 -7.557 7.166 1.00 49.06 188 ASP A N 1
ATOM 1468 C CA . ASP A 1 188 ? -22.369 -8.430 6.069 1.00 49.06 188 ASP A CA 1
ATOM 1469 C C . ASP A 1 188 ? -22.911 -9.790 6.542 1.00 49.06 188 ASP A C 1
ATOM 1471 O O . ASP A 1 188 ? -22.821 -10.793 5.838 1.00 49.06 188 ASP A O 1
ATOM 1475 N N . ALA A 1 189 ? -23.450 -9.839 7.760 1.00 37.53 189 ALA A N 1
ATOM 1476 C CA . ALA A 1 189 ? -24.193 -10.987 8.270 1.00 37.53 189 ALA A CA 1
ATOM 1477 C C . ALA A 1 189 ? -25.611 -10.554 8.665 1.00 37.53 189 ALA A C 1
ATOM 1479 O O . ALA A 1 189 ? -25.997 -10.665 9.829 1.00 37.53 189 ALA A O 1
ATOM 1480 N N . GLN A 1 190 ? -26.356 -10.018 7.698 1.00 35.09 190 GLN A N 1
ATOM 1481 C CA . GLN A 1 190 ? -27.819 -9.975 7.710 1.00 35.09 190 GLN A CA 1
ATOM 1482 C C . GLN A 1 190 ? -28.342 -10.345 6.328 1.00 35.09 190 GLN A C 1
ATOM 1484 O O . GLN A 1 190 ? -27.829 -9.774 5.341 1.00 35.09 190 GLN A O 1
#

Secondary structure (DSSP, 8-state):
--------------------------------------PPPPPPPHHHHHHHHHHHHHHHHHHHHTS-TTTHHHHHHHHHHHHHHHHHHHHHHHHHHHHHS-HHHHHHHHHHHHHHHHHHHHHHGGGTT---HHHHHHHHHHHHHHHHHHHHHHHH--TTTHHHHHHHHHHHHHHHHHHHHHHS-S----

pLDDT: mean 71.22, std 18.84, range [31.97, 92.25]

Organism: NCBI:txid456999

Sequence (190 aa):
MFWSRFLLVVLATVSVIAQSLPEKRGMVKASAKLGSREAPPPPPSPYDEIMAKIADYQNKTSKAMTEPKPERPAKLIAITTDLLGAIKDYNSGFQVEFKQLNPSDAAQRGQPMIDFSKKLYILLRSCKGTRDEKLYKNIKEISDLVDSIGGLMAEKIQPPINHMILPAYAKYSDKLNELEKATRAHNDAQ

Foldseek 3Di:
DDDDDDDDDDDDDDDDDDDDDDDDDDDDPPPPPPPCPPPPPPDDDLLNVLVVVLVVLLVQLVVLLVDDPVCSVVSLLVSLVVNLVSLVVVLVVCVVVLVPDALVVLLVVLVSLLVVLVSVLVSLVSLQPAADPSSLVSLVSVLVSLVVVLVVSVVRHDPPSCVVRSVSSVVSSVSSVVRSVRRHHPPPPD